Protein AF-I8WK44-F1 (afdb_monomer_lite)

pLDDT: mean 91.7, std 7.65, range [52.88, 98.62]

Radius of gyration: 29.29 Å; chains: 1; bounding box: 74×41×82 Å

Secondary structure (DSSP, 8-state):
---HHHHHHHHHHHHHHHHHT-SSEEEEE-TT---TT-SEEEEEESSSTT-GGGEEEEEEEEEEEEE-SS--SSEEEEEEHHHHHHHTTT-EEEEEEEE-TTS-EEEEEEEE-HHHHHHHHHHS-TT--EEEEEEEEPPS-HHHHHHHHHHHHHHHHHHGGGTTSPPBPSGGGTT--S-EEE------TTTHHHHHHT-EEE--EEEPTT--EEEBTTS-EEE--SEEEEEE---EEETTEEEES-EEEEEESSEEEEEETTTEEEEEE--TT-S---EEEEE---SHHHHHHHHHHHHHHHHH-EEEETTEEEE---TTHHHHHHHHHHHHHHHHHHHHHHHHH-

Foldseek 3Di:
DDDQVRQQCLFLVVVQVLQVPFFFWHWDADDPDPPPLFRGWIFGFQGGPPDPVGTDDIATEATAGDEDQDDDQKDKDWDFLVSLVVCLLQWHKYWYWYAYPVSDIWIWIDTDANLLSLLVNVVDDPPDGIDIDITHTDDPPSVVVSVVVVVRNVRNVLCNVVSPPDAAAPVNCPPPPAWDKDWDDDDDPVCRLLDQQVWDWTFIFTQHPVRRTHTHHRGTDTDHDQKDKDKAQPFKDLPNDGLARIWIWMDGNFWIWIGGDQAWIWIWTDDPDDPDTDIDIGGRHDDLVSPLSSLVVVLSCLVRQWMDDHPDIDGHDDDPSVVVNVVSVVVNVVSVVVVVVVVVVD

Organism: NCBI:txid997876

Sequence (346 aa):
MLSKKDIEELATGAVKRYFNTCNLISPQIQENDKTPDWDGELNLYETKKDIRKNYIGSLRIQVKGKEVSKFKTKETFPIETIFLRNAKNEGFVFFVVEVMPNGDNKIFYKKMAPIEIRGLLATINKQQKTRSMPFEPLSMDKSWTEAELKAFLSDCIKQKSFASKNPFSIEDVKNVHDYQWGFTFQGKKNNLLKDFLGGFKSFLYLKTKEDVEIPIGNGLMNIFMPELTIKKEESVYIRNDIVASNYVLTYTKESVSYKLENLFLLKSEQKPPSTKRISTLEILADTTDEQIKAYEVYKLLIEYGSIKFGDTEITINASNKNVLLSTINKQLSNLSIHQAVLNAWH

Structure (mmCIF, N/CA/C/O backbone):
data_AF-I8WK44-F1
#
_entry.id   AF-I8WK44-F1
#
loop_
_atom_site.group_PDB
_atom_site.id
_atom_site.type_symbol
_atom_site.label_atom_id
_atom_site.label_alt_id
_atom_site.label_comp_id
_atom_site.label_asym_id
_atom_site.label_entity_id
_atom_site.label_seq_id
_atom_site.pdbx_PDB_ins_code
_atom_site.Cartn_x
_atom_site.Cartn_y
_atom_site.Cartn_z
_atom_site.occupancy
_atom_site.B_iso_or_equiv
_atom_site.auth_seq_id
_atom_site.auth_comp_id
_atom_site.auth_asym_id
_atom_site.auth_atom_id
_atom_site.pdbx_PDB_model_num
ATOM 1 N N . MET A 1 1 ? 36.046 -5.667 -18.528 1.00 82.44 1 MET A N 1
ATOM 2 C CA . MET A 1 1 ? 34.956 -4.697 -18.713 1.00 82.44 1 MET A CA 1
ATOM 3 C C . MET A 1 1 ? 34.024 -5.301 -19.736 1.00 82.44 1 MET A C 1
ATOM 5 O O . MET A 1 1 ? 34.509 -5.748 -20.772 1.00 82.44 1 MET A O 1
ATOM 9 N N . LEU A 1 2 ? 32.754 -5.440 -19.386 1.00 88.06 2 LEU A N 1
ATOM 10 C CA . LEU A 1 2 ? 31.736 -6.044 -20.240 1.00 88.06 2 LEU A CA 1
ATOM 11 C C . LEU A 1 2 ? 31.442 -5.111 -21.422 1.00 88.06 2 LEU A C 1
ATOM 13 O O . LEU A 1 2 ? 31.567 -3.888 -21.301 1.00 88.06 2 LEU A O 1
ATOM 17 N N . SER A 1 3 ? 31.052 -5.658 -22.576 1.00 94.19 3 SER A N 1
ATOM 18 C CA . SER A 1 3 ? 30.599 -4.801 -23.672 1.00 94.19 3 SER A CA 1
ATOM 19 C C . SER A 1 3 ? 29.240 -4.179 -23.330 1.00 94.19 3 SER A C 1
ATOM 21 O O . SER A 1 3 ? 28.478 -4.707 -22.519 1.00 94.19 3 SER A O 1
ATOM 23 N N . LYS A 1 4 ? 28.891 -3.056 -23.971 1.00 90.94 4 LYS A N 1
ATOM 24 C CA . LYS A 1 4 ? 27.571 -2.425 -23.783 1.00 90.94 4 LYS A CA 1
ATOM 25 C C . LYS A 1 4 ? 26.426 -3.405 -24.077 1.00 90.94 4 LYS A C 1
ATOM 27 O O . LYS A 1 4 ? 25.431 -3.393 -23.361 1.00 90.94 4 LYS A O 1
ATOM 32 N N . LYS A 1 5 ? 26.601 -4.247 -25.100 1.00 91.69 5 LYS A N 1
ATOM 33 C CA . LYS A 1 5 ? 25.638 -5.281 -25.483 1.00 91.69 5 LYS A CA 1
ATOM 34 C C . LYS A 1 5 ? 25.507 -6.346 -24.390 1.00 91.69 5 LYS A C 1
ATOM 36 O O . LYS A 1 5 ? 24.393 -6.623 -23.968 1.00 91.69 5 LYS A O 1
ATOM 41 N N . ASP A 1 6 ? 26.624 -6.849 -23.862 1.00 93.44 6 ASP A N 1
ATOM 42 C CA . ASP A 1 6 ? 26.597 -7.846 -22.779 1.00 93.44 6 ASP A CA 1
ATOM 43 C C . ASP A 1 6 ? 25.906 -7.290 -21.526 1.00 93.44 6 ASP A C 1
ATOM 45 O O . ASP A 1 6 ? 25.119 -7.979 -20.884 1.00 93.44 6 ASP A O 1
ATOM 49 N N . ILE A 1 7 ? 26.160 -6.022 -21.180 1.00 94.94 7 ILE A N 1
ATOM 50 C CA . ILE A 1 7 ? 25.514 -5.350 -20.041 1.00 94.94 7 ILE A CA 1
ATOM 51 C C . ILE A 1 7 ? 23.992 -5.278 -20.235 1.00 94.94 7 ILE A C 1
ATOM 53 O O . ILE A 1 7 ? 23.237 -5.498 -19.286 1.00 94.94 7 ILE A O 1
ATOM 57 N N . GLU A 1 8 ? 23.537 -4.960 -21.445 1.00 92.75 8 GLU A N 1
ATOM 58 C CA . GLU A 1 8 ? 22.118 -4.867 -21.793 1.00 92.75 8 GLU A CA 1
ATOM 59 C C . GLU A 1 8 ? 21.423 -6.237 -21.747 1.00 92.75 8 GLU A C 1
ATOM 61 O O . GLU A 1 8 ? 20.367 -6.375 -21.122 1.00 92.75 8 GLU A O 1
ATOM 66 N N . GLU A 1 9 ? 22.047 -7.271 -22.313 1.00 93.19 9 GLU A N 1
ATOM 67 C CA . GLU A 1 9 ? 21.548 -8.653 -22.283 1.00 93.19 9 GLU A CA 1
ATOM 68 C C . GLU A 1 9 ? 21.511 -9.220 -20.855 1.00 93.19 9 GLU A C 1
ATOM 70 O O . GLU A 1 9 ? 20.527 -9.838 -20.438 1.00 93.19 9 GLU A O 1
ATOM 75 N N . LEU A 1 10 ? 22.543 -8.959 -20.046 1.00 95.75 10 LEU A N 1
ATOM 76 C CA . LEU A 1 10 ? 22.576 -9.383 -18.645 1.00 95.75 10 LEU A CA 1
ATOM 77 C C . LEU A 1 10 ? 21.498 -8.677 -17.813 1.00 95.75 10 LEU A C 1
ATOM 79 O O . LEU A 1 10 ? 20.851 -9.320 -16.979 1.00 95.75 10 LEU A O 1
ATOM 83 N N . ALA A 1 11 ? 21.270 -7.383 -18.050 1.00 96.50 11 ALA A N 1
ATOM 84 C CA . ALA A 1 11 ? 20.260 -6.598 -17.348 1.00 96.50 11 ALA A CA 1
ATOM 85 C C . ALA A 1 11 ? 18.831 -7.042 -17.691 1.00 96.50 11 ALA A C 1
ATOM 87 O O . ALA A 1 11 ? 18.034 -7.337 -16.795 1.00 96.50 11 ALA A O 1
ATOM 88 N N . THR A 1 12 ? 18.508 -7.140 -18.980 1.00 95.62 12 THR A N 1
ATOM 89 C CA . THR A 1 12 ? 17.199 -7.623 -19.451 1.00 95.62 12 THR A CA 1
ATOM 90 C C . THR A 1 12 ? 16.955 -9.067 -19.012 1.00 95.62 12 THR A C 1
ATOM 92 O O . THR A 1 12 ? 15.887 -9.385 -18.480 1.00 95.62 12 THR A O 1
ATOM 95 N N . GLY A 1 13 ? 17.976 -9.924 -19.110 1.00 95.94 13 GLY A N 1
ATOM 96 C CA . GLY A 1 13 ? 17.949 -11.296 -18.612 1.00 95.94 13 GLY A CA 1
ATOM 97 C C . GLY A 1 13 ? 17.685 -11.387 -17.107 1.00 95.94 13 GLY A C 1
ATOM 98 O O . GLY A 1 13 ? 16.915 -12.246 -16.676 1.00 95.94 13 GLY A O 1
ATOM 99 N N . ALA A 1 14 ? 18.259 -10.495 -16.294 1.00 97.62 14 ALA A N 1
ATOM 100 C CA . ALA A 1 14 ? 18.010 -10.449 -14.853 1.00 97.62 14 ALA A CA 1
ATOM 101 C C . ALA A 1 14 ? 16.545 -10.120 -14.525 1.00 97.62 14 ALA A C 1
ATOM 103 O O . ALA A 1 14 ? 15.912 -10.844 -13.751 1.00 97.62 14 ALA A O 1
ATOM 104 N N . VAL A 1 15 ? 15.981 -9.084 -15.158 1.00 98.06 15 VAL A N 1
ATOM 105 C CA . VAL A 1 15 ? 14.568 -8.699 -14.991 1.00 98.06 15 VAL A CA 1
ATOM 106 C C . VAL A 1 15 ? 13.644 -9.835 -15.443 1.00 98.06 15 VAL A C 1
ATOM 108 O O . VAL A 1 15 ? 12.747 -10.240 -14.700 1.00 98.06 15 VAL A O 1
ATOM 111 N N . LYS A 1 16 ? 13.912 -10.427 -16.613 1.00 97.38 16 LYS A N 1
ATOM 112 C CA . LYS A 1 16 ? 13.146 -11.561 -17.148 1.00 97.38 16 LYS A CA 1
ATOM 113 C C . LYS A 1 16 ? 13.178 -12.765 -16.203 1.00 97.38 16 LYS A C 1
ATOM 115 O O . LYS A 1 16 ? 12.125 -13.295 -15.858 1.00 97.38 16 LYS A O 1
ATOM 120 N N . ARG A 1 17 ? 14.358 -13.168 -15.711 1.00 97.00 17 ARG A N 1
ATOM 121 C CA . ARG A 1 17 ? 14.501 -14.261 -14.727 1.00 97.00 17 ARG A CA 1
ATOM 122 C C . ARG A 1 17 ? 13.747 -13.968 -13.430 1.00 97.00 17 ARG A C 1
ATOM 124 O O . ARG A 1 17 ? 13.084 -14.858 -12.899 1.00 97.00 17 ARG A O 1
ATOM 131 N N . TYR A 1 18 ? 13.811 -12.729 -12.937 1.00 98.19 18 TYR A N 1
ATOM 132 C CA . TYR A 1 18 ? 13.096 -12.336 -11.727 1.00 98.19 18 TYR A CA 1
ATOM 133 C C . TYR A 1 18 ? 11.583 -12.541 -11.887 1.00 98.19 18 TYR A C 1
ATOM 135 O O . TYR A 1 18 ? 10.978 -13.181 -11.028 1.00 98.19 18 TYR A O 1
ATOM 143 N N . PHE A 1 19 ? 10.972 -12.040 -12.964 1.00 98.19 19 PHE A N 1
ATOM 144 C CA . PHE A 1 19 ? 9.517 -12.121 -13.146 1.00 98.19 19 PHE A CA 1
ATOM 145 C C . PHE A 1 19 ? 9.040 -13.482 -13.668 1.00 98.19 19 PHE A C 1
ATOM 147 O O . PHE A 1 19 ? 7.930 -13.899 -13.352 1.00 98.19 19 PHE A O 1
ATOM 154 N N . ASN A 1 20 ? 9.887 -14.255 -14.351 1.00 97.06 20 ASN A N 1
ATOM 155 C CA . ASN A 1 20 ? 9.573 -15.641 -14.718 1.00 97.06 20 ASN A CA 1
ATOM 156 C C . ASN A 1 20 ? 9.318 -16.548 -13.506 1.00 97.06 20 ASN A C 1
ATOM 158 O O . ASN A 1 20 ? 8.647 -17.569 -13.646 1.00 97.06 20 ASN A O 1
ATOM 162 N N . THR A 1 21 ? 9.812 -16.179 -12.323 1.00 96.25 21 THR A N 1
ATOM 163 C CA . THR A 1 21 ? 9.563 -16.910 -11.068 1.00 96.25 21 THR A CA 1
ATOM 164 C C . THR A 1 21 ? 8.377 -16.366 -10.263 1.00 96.25 21 THR A C 1
ATOM 166 O O . THR A 1 21 ? 8.029 -16.943 -9.239 1.00 96.25 21 THR A O 1
ATOM 169 N N . CYS A 1 22 ? 7.723 -15.294 -10.723 1.00 97.62 22 CYS A N 1
ATOM 170 C CA . CYS A 1 22 ? 6.455 -14.825 -10.162 1.00 97.62 22 CYS A CA 1
ATOM 171 C C . CYS A 1 22 ? 5.297 -15.747 -10.586 1.00 97.62 22 CYS A C 1
ATOM 173 O O . CYS A 1 22 ? 5.335 -16.359 -11.655 1.00 97.62 22 CYS A O 1
ATOM 175 N N . ASN A 1 23 ? 4.249 -15.822 -9.770 1.00 97.81 23 ASN A N 1
ATOM 176 C CA . ASN A 1 23 ? 3.025 -16.587 -10.017 1.00 97.81 23 ASN A CA 1
ATOM 177 C C . ASN A 1 23 ? 2.000 -15.816 -10.859 1.00 97.81 23 ASN A C 1
ATOM 179 O O . ASN A 1 23 ? 1.181 -16.429 -11.547 1.00 97.81 23 ASN A O 1
ATOM 183 N N . LEU A 1 24 ? 2.027 -14.484 -10.784 1.00 98.31 24 LEU A N 1
ATOM 184 C CA . LEU A 1 24 ? 0.983 -13.593 -11.303 1.00 98.31 24 LEU A CA 1
ATOM 185 C C . LEU A 1 24 ? 1.502 -12.570 -12.317 1.00 98.31 24 LEU A C 1
ATOM 187 O O . LEU A 1 24 ? 0.731 -11.737 -12.789 1.00 98.31 24 LEU A O 1
ATOM 191 N N . ILE A 1 25 ? 2.792 -12.622 -12.656 1.00 98.38 25 ILE A N 1
ATOM 192 C CA . ILE A 1 25 ? 3.428 -11.707 -13.607 1.00 98.38 25 ILE A CA 1
ATOM 193 C C . ILE A 1 25 ? 4.198 -12.515 -14.647 1.00 98.38 25 ILE A C 1
ATOM 195 O O . ILE A 1 25 ? 4.931 -13.441 -14.300 1.00 98.38 25 ILE A O 1
ATOM 199 N N . SER A 1 26 ? 4.034 -12.147 -15.915 1.00 98.00 26 SER A N 1
ATOM 200 C CA . SER A 1 26 ? 4.750 -12.735 -17.046 1.00 98.00 26 SER A CA 1
ATOM 201 C C . SER A 1 26 ? 5.500 -11.637 -17.810 1.00 98.00 26 SER A C 1
ATOM 203 O O . SER A 1 26 ? 4.850 -10.734 -18.343 1.00 98.00 26 SER A O 1
ATOM 205 N N . PRO A 1 27 ? 6.845 -11.655 -17.848 1.00 97.31 27 PRO A N 1
ATOM 206 C CA . PRO A 1 27 ? 7.620 -10.632 -18.541 1.00 97.31 27 PRO A CA 1
ATOM 207 C C . PRO A 1 27 ? 7.614 -10.852 -20.059 1.00 97.31 27 PRO A C 1
ATOM 209 O O . PRO A 1 27 ? 8.038 -11.900 -20.544 1.00 97.31 27 PRO A O 1
ATOM 212 N N . GLN A 1 28 ? 7.207 -9.832 -20.809 1.00 95.25 28 GLN A N 1
ATOM 213 C CA . GLN A 1 28 ? 7.289 -9.773 -22.268 1.00 95.25 28 GLN A CA 1
ATOM 214 C C . GLN A 1 28 ? 8.425 -8.824 -22.657 1.00 95.25 28 GLN A C 1
ATOM 216 O O . GLN A 1 28 ? 8.219 -7.639 -22.901 1.00 95.25 28 GLN A O 1
ATOM 221 N N . ILE A 1 29 ? 9.648 -9.351 -22.650 1.00 91.44 29 ILE A N 1
ATOM 222 C CA . ILE A 1 29 ? 10.866 -8.626 -23.036 1.00 91.44 29 ILE A CA 1
ATOM 223 C C . ILE A 1 29 ? 11.403 -9.307 -24.290 1.00 91.44 29 ILE A C 1
ATOM 225 O O . ILE A 1 29 ? 11.777 -10.489 -24.232 1.00 91.44 29 ILE A O 1
ATOM 229 N N . GLN A 1 30 ? 11.376 -8.584 -25.410 1.00 77.44 30 GLN A N 1
ATOM 230 C CA . GLN A 1 30 ? 11.827 -9.073 -26.710 1.00 77.44 30 GLN A CA 1
ATOM 231 C C . GLN A 1 30 ? 13.230 -8.554 -27.017 1.00 77.44 30 GLN A C 1
ATOM 233 O O . GLN A 1 30 ? 13.549 -7.391 -26.791 1.00 77.44 30 GLN A O 1
ATOM 238 N N . GLU A 1 31 ? 14.074 -9.429 -27.554 1.00 68.62 31 GLU A N 1
ATOM 239 C CA . GLU A 1 31 ? 15.382 -9.036 -28.070 1.00 68.62 31 GLU A CA 1
ATOM 240 C C . GLU A 1 31 ? 15.196 -8.287 -29.396 1.00 68.62 31 GLU A C 1
ATOM 242 O O . GLU A 1 31 ? 14.467 -8.748 -30.275 1.00 68.62 31 GLU A O 1
ATOM 247 N N . ASN A 1 32 ? 15.887 -7.156 -29.566 1.00 62.72 32 ASN A N 1
ATOM 248 C CA . ASN A 1 32 ? 15.783 -6.277 -30.740 1.00 62.72 32 ASN A CA 1
ATOM 249 C C . ASN A 1 32 ? 14.419 -5.580 -30.920 1.00 62.72 32 ASN A C 1
ATOM 251 O O . ASN A 1 32 ? 14.058 -5.239 -32.052 1.00 62.72 32 ASN A O 1
ATOM 255 N N . ASP A 1 33 ? 13.673 -5.346 -29.834 1.00 61.66 33 ASP A N 1
ATOM 256 C CA . ASP A 1 33 ? 12.482 -4.499 -29.890 1.00 61.66 33 ASP A CA 1
ATOM 257 C C . ASP A 1 33 ? 12.863 -3.085 -30.378 1.00 61.66 33 ASP A C 1
ATOM 259 O O . ASP A 1 33 ? 13.811 -2.466 -29.895 1.00 61.66 33 ASP A O 1
ATOM 263 N N . LYS A 1 34 ? 12.149 -2.592 -31.394 1.00 63.16 34 LYS A N 1
ATOM 264 C CA . LYS A 1 34 ? 12.335 -1.246 -31.967 1.00 63.16 34 LYS A CA 1
ATOM 265 C C . LYS A 1 34 ? 11.307 -0.253 -31.435 1.00 63.16 34 LYS A C 1
ATOM 267 O O . LYS A 1 34 ? 11.185 0.849 -31.976 1.00 63.16 34 LYS A O 1
ATOM 272 N N . THR A 1 35 ? 10.539 -0.647 -30.424 1.00 72.50 35 THR A N 1
ATOM 273 C CA . THR A 1 35 ? 9.551 0.218 -29.801 1.00 72.50 35 THR A CA 1
ATOM 274 C C . THR A 1 35 ? 10.257 1.433 -29.185 1.00 72.50 35 THR A C 1
ATOM 276 O O . THR A 1 35 ? 11.165 1.270 -28.371 1.00 72.50 35 THR A O 1
ATOM 279 N N . PRO A 1 36 ? 9.886 2.668 -29.571 1.00 68.94 36 PRO A N 1
ATOM 280 C CA . PRO A 1 36 ? 10.538 3.864 -29.043 1.00 68.94 36 PRO A CA 1
ATOM 281 C C . PRO A 1 36 ? 10.396 3.924 -27.521 1.00 68.94 36 PRO A C 1
ATOM 283 O O . PRO A 1 36 ? 9.270 3.844 -27.047 1.00 68.94 36 PRO A O 1
ATOM 286 N N . ASP A 1 37 ? 11.496 4.111 -26.784 1.00 84.31 37 ASP A N 1
ATOM 287 C CA . ASP A 1 37 ? 11.541 4.293 -25.318 1.00 84.31 37 ASP A CA 1
ATOM 288 C C . ASP A 1 37 ? 11.125 3.102 -24.435 1.00 84.31 37 ASP A C 1
ATOM 290 O O . ASP A 1 37 ? 10.973 3.288 -23.228 1.00 84.31 37 ASP A O 1
ATOM 294 N N . TRP A 1 38 ? 10.918 1.899 -24.976 1.00 92.06 38 TRP A N 1
ATOM 295 C CA . TRP A 1 38 ? 10.488 0.755 -24.164 1.00 92.06 38 TRP A CA 1
ATOM 296 C C . TRP A 1 38 ? 11.219 -0.517 -24.548 1.00 92.06 38 TRP A C 1
ATOM 298 O O . TRP A 1 38 ? 11.373 -0.810 -25.729 1.00 92.06 38 TRP A O 1
ATOM 308 N N . ASP A 1 39 ? 11.582 -1.304 -23.536 1.00 93.25 39 ASP A N 1
ATOM 309 C CA . ASP A 1 39 ? 12.251 -2.598 -23.732 1.00 93.25 39 ASP A CA 1
ATOM 310 C C . ASP A 1 39 ? 11.272 -3.781 -23.597 1.00 93.25 39 ASP A C 1
ATOM 312 O O . ASP A 1 39 ? 11.651 -4.941 -23.762 1.00 93.25 39 ASP A O 1
ATOM 316 N N . GLY A 1 40 ? 10.015 -3.505 -23.233 1.00 94.75 40 GLY A N 1
ATOM 317 C CA . GLY A 1 40 ? 8.960 -4.507 -23.141 1.00 94.75 40 GLY A CA 1
ATOM 318 C C . GLY A 1 40 ? 7.839 -4.136 -22.175 1.00 94.75 40 GLY A C 1
ATOM 319 O O . GLY A 1 40 ? 7.619 -2.969 -21.834 1.00 94.75 40 GLY A O 1
ATOM 320 N N . GLU A 1 41 ? 7.143 -5.160 -21.691 1.00 96.62 41 GLU A N 1
ATOM 321 C CA . GLU A 1 41 ? 6.059 -5.035 -20.719 1.00 96.62 41 GLU A CA 1
ATOM 322 C C . GLU A 1 41 ? 6.029 -6.192 -19.710 1.00 96.62 41 GLU A C 1
ATOM 324 O O . GLU A 1 41 ? 6.614 -7.259 -19.905 1.00 96.62 41 GLU A O 1
ATOM 329 N N . LEU A 1 42 ? 5.342 -5.975 -18.593 1.00 98.31 42 LEU A N 1
ATOM 330 C CA . LEU A 1 42 ? 4.975 -7.004 -17.629 1.00 98.31 42 LEU A CA 1
ATOM 331 C C . LEU A 1 42 ? 3.475 -7.246 -17.750 1.00 98.31 42 LEU A C 1
ATOM 333 O O . LEU A 1 42 ? 2.697 -6.339 -17.462 1.00 98.31 42 LEU A O 1
ATOM 337 N N . ASN A 1 43 ? 3.077 -8.463 -18.116 1.00 98.50 43 ASN A N 1
ATOM 338 C CA . ASN A 1 43 ? 1.673 -8.868 -18.154 1.00 98.50 43 ASN A CA 1
ATOM 339 C C . ASN A 1 43 ? 1.257 -9.333 -16.761 1.00 98.50 43 ASN A C 1
ATOM 341 O O . ASN A 1 43 ? 1.892 -10.227 -16.192 1.00 98.50 43 ASN A O 1
ATOM 345 N N . LEU A 1 44 ? 0.203 -8.735 -16.214 1.00 98.62 44 LEU A N 1
ATOM 346 C CA . LEU A 1 44 ? -0.300 -9.028 -14.876 1.00 98.62 44 LEU A CA 1
ATOM 347 C C . LEU A 1 44 ? -1.557 -9.893 -14.954 1.00 98.62 44 LEU A C 1
ATOM 349 O O . LEU A 1 44 ? -2.381 -9.760 -15.864 1.00 98.62 44 LEU A O 1
ATOM 353 N N . TYR A 1 45 ? -1.707 -10.769 -13.960 1.00 98.50 45 TYR A N 1
ATOM 354 C CA . TYR A 1 45 ? -2.795 -11.734 -13.894 1.00 98.50 45 TYR A CA 1
ATOM 355 C C . TYR A 1 45 ? -3.439 -11.806 -12.510 1.00 98.50 45 TYR A C 1
ATOM 357 O O . TYR A 1 45 ? -2.773 -11.660 -11.488 1.00 98.50 45 TYR A O 1
ATOM 365 N N . GLU A 1 46 ? -4.736 -12.098 -12.464 1.00 96.88 46 GLU A N 1
ATOM 366 C CA . GLU A 1 46 ? -5.514 -12.113 -11.229 1.00 96.88 46 GLU A CA 1
ATOM 367 C C . GLU A 1 46 ? -5.134 -13.291 -10.323 1.00 96.88 46 GLU A C 1
ATOM 369 O O . GLU A 1 46 ? -4.659 -13.082 -9.209 1.00 96.88 46 GLU A O 1
ATOM 374 N N . THR A 1 47 ? -5.261 -14.526 -10.817 1.00 96.44 47 THR A N 1
ATOM 375 C CA . THR A 1 47 ? -5.099 -15.740 -9.988 1.00 96.44 47 THR A CA 1
ATOM 376 C C . THR A 1 47 ? -3.955 -16.656 -10.415 1.00 96.44 47 THR A C 1
ATOM 378 O O . THR A 1 47 ? -3.426 -17.399 -9.593 1.00 96.44 47 THR A O 1
ATOM 381 N N . LYS A 1 48 ? -3.568 -16.633 -11.694 1.00 96.62 48 LYS A N 1
ATOM 382 C CA . LYS A 1 48 ? -2.468 -17.440 -12.244 1.00 96.62 48 LYS A CA 1
ATOM 383 C C . LYS A 1 48 ? -2.004 -16.853 -13.570 1.00 96.62 48 LYS A C 1
ATOM 385 O O . LYS A 1 48 ? -2.854 -16.565 -14.419 1.00 96.62 48 LYS A O 1
ATOM 390 N N . LYS A 1 49 ? -0.687 -16.708 -13.740 1.00 96.25 49 LYS A N 1
ATOM 391 C CA . LYS A 1 49 ? -0.081 -16.193 -14.970 1.00 96.25 49 LYS A CA 1
ATOM 392 C C . LYS A 1 49 ? -0.284 -17.099 -16.180 1.00 96.25 49 LYS A C 1
ATOM 394 O O . LYS A 1 49 ? -0.533 -18.295 -16.039 1.00 96.25 49 LYS A O 1
ATOM 399 N N . ASP A 1 50 ? -0.188 -16.486 -17.357 1.00 94.50 50 ASP A N 1
ATOM 400 C CA . ASP A 1 50 ? -0.277 -17.109 -18.686 1.00 94.50 50 ASP A CA 1
ATOM 401 C C . ASP A 1 50 ? -1.622 -17.803 -18.978 1.00 94.50 50 ASP A C 1
ATOM 403 O O . ASP A 1 50 ? -1.777 -18.540 -19.949 1.00 94.50 50 ASP A O 1
ATOM 407 N N . ILE A 1 51 ? -2.642 -17.520 -18.162 1.00 97.00 51 ILE A N 1
ATOM 408 C CA . ILE A 1 51 ? -4.025 -17.925 -18.399 1.00 97.00 51 ILE A CA 1
ATOM 409 C C . ILE A 1 51 ? -4.805 -16.703 -18.874 1.00 97.00 51 ILE A C 1
ATOM 411 O O . ILE A 1 51 ? -5.030 -15.769 -18.109 1.00 97.00 51 ILE A O 1
ATOM 415 N N . ARG A 1 52 ? -5.287 -16.738 -20.121 1.00 95.50 52 ARG A N 1
ATOM 416 C CA . ARG A 1 52 ? -5.977 -15.609 -20.771 1.00 95.50 52 ARG A CA 1
ATOM 417 C C . ARG A 1 52 ? -7.114 -15.011 -19.937 1.00 95.50 52 ARG A C 1
ATOM 419 O O . ARG A 1 52 ? -7.187 -13.798 -19.814 1.00 95.50 52 ARG A O 1
ATOM 426 N N . LYS A 1 53 ? -7.975 -15.843 -19.334 1.00 97.31 53 LYS A N 1
ATOM 427 C CA . LYS A 1 53 ? -9.094 -15.369 -18.491 1.00 97.31 53 LYS A CA 1
ATOM 428 C C . LYS A 1 53 ? -8.650 -14.625 -17.226 1.00 97.31 53 LYS A C 1
ATOM 430 O O . LYS A 1 53 ? -9.462 -13.953 -16.611 1.00 97.31 53 LYS A O 1
ATOM 435 N N . ASN A 1 54 ? -7.391 -14.787 -16.827 1.00 97.12 54 ASN A N 1
ATOM 436 C CA . ASN A 1 54 ? -6.831 -14.142 -15.650 1.00 97.12 54 ASN A CA 1
ATOM 437 C C . ASN A 1 54 ? -6.089 -12.851 -15.999 1.00 97.12 54 ASN A C 1
ATOM 439 O O . ASN A 1 54 ? -5.644 -12.189 -15.076 1.00 97.12 54 ASN A O 1
ATOM 443 N N . TYR A 1 55 ? -5.881 -12.517 -17.274 1.00 98.25 55 TYR A N 1
ATOM 444 C CA . TYR A 1 55 ? -5.130 -11.324 -17.664 1.00 98.25 55 TYR A CA 1
ATOM 445 C C . TYR A 1 55 ? -5.892 -10.050 -17.278 1.00 98.25 55 TYR A C 1
ATOM 447 O O . TYR A 1 55 ? -7.067 -9.915 -17.616 1.00 98.25 55 TYR A O 1
ATOM 455 N N . ILE A 1 56 ? -5.219 -9.122 -16.590 1.00 97.88 56 ILE A N 1
ATOM 456 C CA . ILE A 1 56 ? -5.825 -7.867 -16.101 1.00 97.88 56 ILE A CA 1
ATOM 457 C C . ILE A 1 56 ? -5.205 -6.605 -16.714 1.00 97.88 56 ILE A C 1
ATOM 459 O O . ILE A 1 56 ? -5.723 -5.509 -16.516 1.00 97.88 56 ILE A O 1
ATOM 463 N N . GLY A 1 57 ? -4.113 -6.742 -17.467 1.00 97.88 57 GLY A N 1
ATOM 464 C CA . GLY A 1 57 ? -3.432 -5.633 -18.130 1.00 97.88 57 GLY A CA 1
ATOM 465 C C . GLY A 1 57 ? -1.914 -5.756 -18.077 1.00 97.88 57 GLY A C 1
ATOM 466 O O . GLY A 1 57 ? -1.371 -6.708 -17.508 1.00 97.88 57 GLY A O 1
ATOM 467 N N . SER A 1 58 ? -1.243 -4.754 -18.644 1.00 97.69 58 SER A N 1
ATOM 468 C CA . SER A 1 58 ? 0.213 -4.721 -18.760 1.00 97.69 58 SER A CA 1
ATOM 469 C C . SER A 1 58 ? 0.798 -3.405 -18.273 1.00 97.69 58 SER A C 1
ATOM 471 O O . SER A 1 58 ? 0.212 -2.336 -18.444 1.00 97.69 58 SER A O 1
ATOM 473 N N . LEU A 1 59 ? 1.982 -3.495 -17.674 1.00 98.31 59 LEU A N 1
ATOM 474 C CA . LEU A 1 59 ? 2.812 -2.354 -17.306 1.00 98.31 59 LEU A CA 1
ATOM 475 C C . LEU A 1 59 ? 4.005 -2.286 -18.249 1.00 98.31 59 LEU A C 1
ATOM 477 O O . LEU A 1 59 ? 4.773 -3.243 -18.331 1.00 98.31 59 LEU A O 1
ATOM 481 N N . ARG A 1 60 ? 4.198 -1.155 -18.926 1.00 96.44 60 ARG A N 1
ATOM 482 C CA . ARG A 1 60 ? 5.357 -0.966 -19.803 1.00 96.44 60 ARG A CA 1
ATOM 483 C C . ARG A 1 60 ? 6.618 -0.705 -19.003 1.00 96.44 60 ARG A C 1
ATOM 485 O O . ARG A 1 60 ? 6.575 -0.050 -17.952 1.00 96.44 60 ARG A O 1
ATOM 492 N N . ILE A 1 61 ? 7.733 -1.221 -19.510 1.00 97.44 61 ILE A N 1
ATOM 493 C CA . ILE A 1 61 ? 8.997 -1.197 -18.791 1.00 97.44 61 ILE A CA 1
ATOM 494 C C . ILE A 1 61 ? 10.162 -0.679 -19.623 1.00 97.44 61 ILE A C 1
ATOM 496 O O . ILE A 1 61 ? 10.221 -0.845 -20.839 1.00 97.44 61 ILE A O 1
ATOM 500 N N . GLN A 1 62 ? 11.121 -0.091 -18.917 1.00 96.62 62 GLN A N 1
ATOM 501 C CA . GLN A 1 62 ? 12.449 0.228 -19.428 1.00 96.62 62 GLN A CA 1
ATOM 502 C C . GLN A 1 62 ? 13.475 -0.423 -18.506 1.00 96.62 62 GLN A C 1
ATOM 504 O O . GLN A 1 62 ? 13.3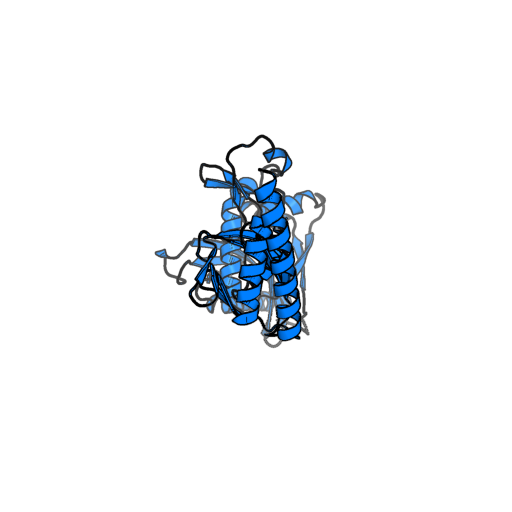26 -0.392 -17.288 1.00 96.62 62 GLN A O 1
ATOM 509 N N . VAL A 1 63 ? 14.529 -0.986 -19.071 1.00 96.62 63 VAL A N 1
ATOM 510 C CA . VAL A 1 63 ? 15.646 -1.623 -18.389 1.00 96.62 63 VAL A CA 1
ATOM 511 C C . VAL A 1 63 ? 16.934 -0.910 -18.793 1.00 96.62 63 VAL A C 1
ATOM 513 O O . VAL A 1 63 ? 17.207 -0.662 -19.963 1.00 96.62 63 VAL A O 1
ATOM 516 N N . LYS A 1 64 ? 17.765 -0.556 -17.813 1.00 96.38 64 LYS A N 1
ATOM 517 C CA . LYS A 1 64 ? 19.116 -0.036 -18.051 1.00 96.38 64 LYS A CA 1
ATOM 518 C C . LYS A 1 64 ? 20.119 -0.831 -17.232 1.00 96.38 64 LYS A C 1
ATOM 520 O O . LYS A 1 64 ? 19.988 -0.929 -16.015 1.00 96.38 64 LYS A O 1
ATOM 525 N N . GLY A 1 65 ? 21.119 -1.394 -17.902 1.00 96.31 65 GLY A N 1
ATOM 526 C CA . GLY A 1 65 ? 22.230 -2.087 -17.258 1.00 96.31 65 GLY A CA 1
ATOM 527 C C . GLY A 1 65 ? 23.389 -1.148 -16.927 1.00 96.31 65 GLY A C 1
ATOM 528 O O . GLY A 1 65 ? 23.610 -0.145 -17.611 1.00 96.31 65 GLY A O 1
ATOM 529 N N . LYS A 1 66 ? 24.146 -1.484 -15.883 1.00 95.69 66 LYS A N 1
ATOM 530 C CA . LYS A 1 66 ? 25.355 -0.766 -15.475 1.00 95.69 66 LYS A CA 1
ATOM 531 C C . LYS A 1 66 ? 26.372 -1.725 -14.868 1.00 95.69 66 LYS A C 1
ATOM 533 O O . LYS A 1 66 ? 26.079 -2.374 -13.868 1.00 95.69 66 LYS A O 1
ATOM 538 N N . GLU A 1 67 ? 27.576 -1.771 -15.433 1.00 96.94 67 GLU A N 1
ATOM 539 C CA . GLU A 1 67 ? 28.679 -2.533 -14.840 1.00 96.94 67 GLU A CA 1
ATOM 540 C C . GLU A 1 67 ? 29.163 -1.862 -13.543 1.00 96.94 67 GLU A C 1
ATOM 542 O O . GLU A 1 67 ? 29.387 -0.648 -13.503 1.00 96.94 67 GLU A O 1
ATOM 547 N N . VAL A 1 68 ? 29.321 -2.647 -12.476 1.00 96.56 68 VAL A N 1
ATOM 548 C CA . VAL A 1 68 ? 29.854 -2.205 -11.181 1.00 96.56 68 VAL A CA 1
ATOM 549 C C . VAL A 1 68 ? 30.842 -3.225 -10.621 1.00 96.56 68 VAL A C 1
ATOM 551 O O . VAL A 1 68 ? 30.764 -4.415 -10.908 1.00 96.56 68 VAL A O 1
ATOM 554 N N . SER A 1 69 ? 31.759 -2.771 -9.766 1.00 95.38 69 SER A N 1
ATOM 555 C CA . SER A 1 69 ? 32.650 -3.657 -9.001 1.00 95.38 69 SER A CA 1
ATOM 556 C C . SER A 1 69 ? 32.043 -4.131 -7.677 1.00 95.38 69 SER A C 1
ATOM 558 O O . SER A 1 69 ? 32.519 -5.100 -7.092 1.00 95.38 69 SER A O 1
ATOM 560 N N . LYS A 1 70 ? 31.007 -3.443 -7.181 1.00 96.62 70 LYS A N 1
ATOM 561 C CA . LYS A 1 70 ? 30.286 -3.773 -5.948 1.00 96.62 70 LYS A CA 1
ATOM 562 C C . LYS A 1 70 ? 28.874 -3.201 -5.999 1.00 96.62 70 LYS A C 1
ATOM 564 O O . LYS A 1 70 ? 28.697 -2.050 -6.394 1.00 96.62 70 LYS A O 1
ATOM 569 N N . PHE A 1 71 ? 27.898 -3.974 -5.529 1.00 97.19 71 PHE A N 1
ATOM 570 C CA . PHE A 1 71 ? 26.511 -3.523 -5.460 1.00 97.19 71 PHE A CA 1
ATOM 571 C C . PHE A 1 71 ? 26.289 -2.426 -4.427 1.00 97.19 71 PHE A C 1
ATOM 573 O O . PHE A 1 71 ? 26.770 -2.498 -3.289 1.00 97.19 71 PHE A O 1
ATOM 580 N N . LYS A 1 72 ? 25.470 -1.446 -4.796 1.00 94.12 72 LYS A N 1
ATOM 581 C CA . LYS A 1 72 ? 24.992 -0.419 -3.873 1.00 94.12 72 LYS A CA 1
ATOM 582 C C . LYS A 1 72 ? 23.818 -0.912 -3.036 1.00 94.12 72 LYS A C 1
ATOM 584 O O . LYS A 1 72 ? 23.177 -1.924 -3.319 1.00 94.12 72 LYS A O 1
ATOM 589 N N . THR A 1 73 ? 23.495 -0.171 -1.980 1.00 92.56 73 THR A N 1
ATOM 590 C CA . THR A 1 73 ? 22.264 -0.373 -1.198 1.00 92.56 73 THR A CA 1
ATOM 591 C C . THR A 1 73 ? 21.068 0.365 -1.798 1.00 92.56 73 THR A C 1
ATOM 593 O O . THR A 1 73 ? 19.963 -0.167 -1.755 1.00 92.56 73 THR A O 1
ATOM 596 N N . LYS A 1 74 ? 21.301 1.538 -2.398 1.00 90.81 74 LYS A N 1
ATOM 597 C CA . LYS A 1 74 ? 20.340 2.367 -3.140 1.00 90.81 74 LYS A CA 1
ATOM 598 C C . LYS A 1 74 ? 20.974 2.830 -4.447 1.00 90.81 74 LYS A C 1
ATOM 600 O O . LYS A 1 74 ? 22.190 3.028 -4.480 1.00 90.81 74 LYS A O 1
ATOM 605 N N . GLU A 1 75 ? 20.170 3.062 -5.478 1.00 95.25 75 GLU A N 1
ATOM 606 C CA . GLU A 1 75 ? 20.661 3.604 -6.748 1.00 95.25 75 GLU A CA 1
ATOM 607 C C . GLU A 1 75 ? 19.927 4.898 -7.117 1.00 95.25 75 GLU A C 1
ATOM 609 O O . GLU A 1 75 ? 18.762 5.100 -6.781 1.00 95.25 75 GLU A O 1
ATOM 614 N N . THR A 1 76 ? 20.637 5.789 -7.800 1.00 97.06 76 THR A N 1
ATOM 615 C CA . THR A 1 76 ? 20.109 7.014 -8.391 1.00 97.06 76 THR A CA 1
ATOM 616 C C . THR A 1 76 ? 20.472 7.015 -9.865 1.00 97.06 76 THR A C 1
ATOM 618 O O . THR A 1 76 ? 21.642 6.858 -10.219 1.00 97.06 76 THR A O 1
ATOM 621 N N . PHE A 1 77 ? 19.487 7.241 -10.731 1.00 97.06 77 PHE A N 1
ATOM 622 C CA . PHE A 1 77 ? 19.691 7.204 -12.176 1.00 97.06 77 PHE A CA 1
ATOM 623 C C . PHE A 1 77 ? 19.043 8.415 -12.867 1.00 97.06 77 PHE A C 1
ATOM 625 O O . PHE A 1 77 ? 17.931 8.805 -12.489 1.00 97.06 77 PHE A O 1
ATOM 632 N N . PRO A 1 78 ? 19.721 9.045 -13.847 1.00 97.19 78 PRO A N 1
ATOM 633 C CA . PRO A 1 78 ? 19.150 10.127 -14.640 1.00 97.19 78 PRO A CA 1
ATOM 634 C C . PRO A 1 78 ? 18.153 9.579 -15.667 1.00 97.19 78 PRO A C 1
ATOM 636 O O . PRO A 1 78 ? 18.536 8.890 -16.605 1.00 97.19 78 PRO A O 1
ATOM 639 N N . ILE A 1 79 ? 16.875 9.922 -15.513 1.00 96.75 79 ILE A N 1
ATOM 640 C CA . ILE A 1 79 ? 15.833 9.609 -16.499 1.00 96.75 79 ILE A CA 1
ATOM 641 C C . ILE A 1 79 ? 15.712 10.774 -17.481 1.00 96.75 79 ILE A C 1
ATOM 643 O O . ILE A 1 79 ? 15.673 11.936 -17.070 1.00 96.75 79 ILE A O 1
ATOM 647 N N . GLU A 1 80 ? 15.640 10.483 -18.777 1.00 96.88 80 GLU A N 1
ATOM 648 C CA . GLU A 1 80 ? 15.451 11.506 -19.803 1.00 96.88 80 GLU A CA 1
ATOM 649 C C . GLU A 1 80 ? 14.062 12.146 -19.718 1.00 96.88 80 GLU A C 1
ATOM 651 O O . GLU A 1 80 ? 13.042 11.485 -19.521 1.00 96.88 80 GLU A O 1
ATOM 656 N N . THR A 1 81 ? 13.990 13.464 -19.896 1.00 96.19 81 THR A N 1
ATOM 657 C CA . THR A 1 81 ? 12.708 14.175 -19.832 1.00 96.19 81 THR A CA 1
ATOM 658 C C . THR A 1 81 ? 11.831 13.885 -21.043 1.00 96.19 81 THR A C 1
ATOM 660 O O . THR A 1 81 ? 10.617 14.055 -20.955 1.00 96.19 81 THR A O 1
ATOM 663 N N . ILE A 1 82 ? 12.406 13.440 -22.167 1.00 95.31 82 ILE A N 1
ATOM 664 C CA . ILE A 1 82 ? 11.632 12.960 -23.318 1.00 95.31 82 ILE A CA 1
ATOM 665 C C . ILE A 1 82 ? 10.916 11.644 -22.991 1.00 95.31 82 ILE A C 1
ATOM 667 O O . ILE A 1 82 ? 9.700 11.589 -23.156 1.00 95.31 82 ILE A O 1
ATOM 671 N N . PHE A 1 83 ? 11.613 10.680 -22.376 1.00 96.31 83 PHE A N 1
ATOM 672 C CA . PHE A 1 83 ? 11.017 9.441 -21.868 1.00 96.31 83 PHE A CA 1
ATOM 673 C C . PHE A 1 83 ? 9.845 9.736 -20.921 1.00 96.31 83 PHE A C 1
ATOM 675 O O . PHE A 1 83 ? 8.750 9.212 -21.099 1.00 96.31 83 PHE A O 1
ATOM 682 N N . LEU A 1 84 ? 10.027 10.654 -19.959 1.00 96.50 84 LEU A N 1
ATOM 683 C CA . LEU A 1 84 ? 8.948 11.053 -19.044 1.00 96.50 84 LEU A CA 1
ATOM 684 C C . LEU A 1 84 ? 7.722 11.599 -19.794 1.00 96.50 84 LEU A C 1
ATOM 686 O O . LEU A 1 84 ? 6.591 11.291 -19.430 1.00 96.50 84 LEU A O 1
ATOM 690 N N . ARG A 1 85 ? 7.914 12.405 -20.845 1.00 95.19 85 ARG A N 1
ATOM 691 C CA . ARG A 1 85 ? 6.795 12.926 -21.652 1.00 95.19 85 ARG A CA 1
ATOM 692 C C . ARG A 1 85 ? 6.078 11.810 -22.408 1.00 95.19 85 ARG A C 1
ATOM 694 O O . ARG A 1 85 ? 4.848 11.815 -22.431 1.00 95.19 85 ARG A O 1
ATOM 701 N N . ASN A 1 86 ? 6.827 10.861 -22.961 1.00 95.00 86 ASN A N 1
ATOM 702 C CA . ASN A 1 86 ? 6.287 9.744 -23.734 1.00 95.00 86 ASN A CA 1
ATOM 703 C C . ASN A 1 86 ? 5.541 8.738 -22.842 1.00 95.00 86 ASN A C 1
ATOM 705 O O . ASN A 1 86 ? 4.462 8.276 -23.201 1.00 95.00 86 ASN A O 1
ATOM 709 N N . ALA A 1 87 ? 6.039 8.489 -21.630 1.00 95.88 87 ALA A N 1
ATOM 710 C CA . ALA A 1 87 ? 5.405 7.609 -20.650 1.00 95.88 87 ALA A CA 1
ATOM 711 C C . ALA A 1 87 ? 4.221 8.241 -19.898 1.00 95.88 87 ALA A C 1
ATOM 713 O O . ALA A 1 87 ? 3.485 7.545 -19.199 1.00 95.88 87 ALA A O 1
ATOM 714 N N . LYS A 1 88 ? 4.011 9.559 -20.027 1.00 95.44 88 LYS A N 1
ATOM 715 C CA . LYS A 1 88 ? 3.081 10.335 -19.192 1.00 95.44 88 LYS A CA 1
ATOM 716 C C . LYS A 1 88 ? 1.667 9.759 -19.127 1.00 95.44 88 LYS A C 1
ATOM 718 O O . LYS A 1 88 ? 1.070 9.780 -18.060 1.00 95.44 88 LYS A O 1
ATOM 723 N N . ASN A 1 89 ? 1.118 9.270 -20.237 1.00 94.06 89 ASN A N 1
ATOM 724 C CA . ASN A 1 89 ? -0.267 8.787 -20.274 1.00 94.06 89 ASN A CA 1
ATOM 725 C C . ASN A 1 89 ? -0.429 7.350 -19.752 1.00 94.06 89 ASN A C 1
ATOM 727 O O . ASN A 1 89 ? -1.545 6.942 -19.451 1.00 94.06 89 ASN A O 1
ATOM 731 N N . GLU A 1 90 ? 0.647 6.571 -19.672 1.00 94.31 90 GLU A N 1
ATOM 732 C CA . GLU A 1 90 ? 0.588 5.138 -19.344 1.00 94.31 90 GLU A CA 1
ATOM 733 C C . GLU A 1 90 ? 1.163 4.841 -17.957 1.00 94.31 90 GLU A C 1
ATOM 735 O O . GLU A 1 90 ? 0.743 3.889 -17.302 1.00 94.31 90 GLU A O 1
ATOM 740 N N . GLY A 1 91 ? 2.077 5.685 -17.477 1.00 97.06 91 GLY A N 1
ATOM 741 C CA . GLY A 1 91 ? 2.959 5.328 -16.376 1.00 97.06 91 GLY A CA 1
ATOM 742 C C . GLY A 1 91 ? 4.060 4.374 -16.843 1.00 97.06 91 GLY A C 1
ATOM 743 O O . GLY A 1 91 ? 4.100 3.957 -18.000 1.00 97.06 91 GLY A O 1
ATOM 744 N N . PHE A 1 92 ? 4.986 4.044 -15.947 1.00 97.81 92 PHE A N 1
ATOM 745 C CA . PHE A 1 92 ? 6.070 3.111 -16.261 1.00 97.81 92 PHE A CA 1
ATOM 746 C C . PHE A 1 92 ? 6.579 2.366 -15.034 1.00 97.81 92 PHE A C 1
ATOM 748 O O . PHE A 1 92 ? 6.456 2.855 -13.906 1.00 97.81 92 PHE A O 1
ATOM 755 N N . VAL A 1 93 ? 7.247 1.235 -15.279 1.00 98.50 93 VAL A N 1
ATOM 756 C CA . VAL A 1 93 ? 8.198 0.624 -14.342 1.00 98.50 93 VAL A CA 1
ATOM 757 C C . VAL A 1 93 ? 9.591 0.635 -14.971 1.00 98.50 93 VAL A C 1
ATOM 759 O O . VAL A 1 93 ? 9.836 0.013 -15.996 1.00 98.50 93 VAL A O 1
ATOM 762 N N . PHE A 1 94 ? 10.517 1.366 -14.367 1.00 98.38 94 PHE A N 1
ATOM 763 C CA . PHE A 1 94 ? 11.882 1.526 -14.853 1.00 98.38 94 PHE A CA 1
ATOM 764 C C . PHE A 1 94 ? 12.816 0.712 -13.972 1.00 98.38 94 PHE A C 1
ATOM 766 O O . PHE A 1 94 ? 12.810 0.880 -12.754 1.00 98.38 94 PHE A O 1
ATOM 773 N N . PHE A 1 95 ? 13.641 -0.127 -14.579 1.00 98.38 95 PHE A N 1
ATOM 774 C CA . PHE A 1 95 ? 14.639 -0.946 -13.916 1.00 98.38 95 PHE A CA 1
ATOM 775 C C . PHE A 1 95 ? 16.043 -0.42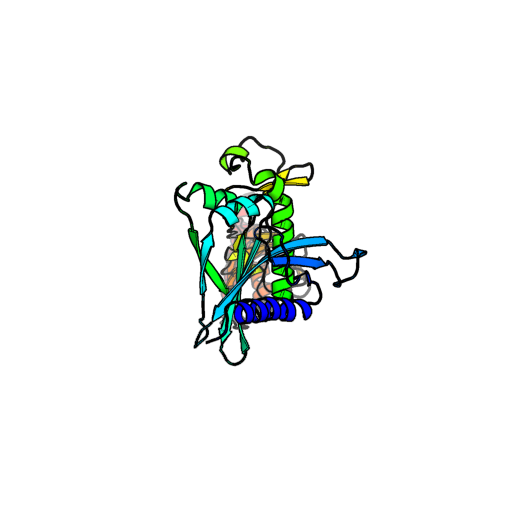6 -14.197 1.00 98.38 95 PHE A C 1
ATOM 777 O O . PHE A 1 95 ? 16.404 -0.140 -15.338 1.00 98.38 95 PHE A O 1
ATOM 784 N N . VAL A 1 96 ? 16.851 -0.356 -13.146 1.00 98.31 96 VAL A N 1
ATOM 785 C CA . VAL A 1 96 ? 18.296 -0.158 -13.235 1.00 98.31 96 VAL A CA 1
ATOM 786 C C . VAL A 1 96 ? 18.946 -1.399 -12.651 1.00 98.31 96 VAL A C 1
ATOM 788 O O . VAL A 1 96 ? 18.732 -1.721 -11.484 1.00 98.31 96 VAL A O 1
ATOM 791 N N . VAL A 1 97 ? 19.706 -2.118 -13.468 1.00 98.38 97 VAL A N 1
ATOM 792 C CA . VAL A 1 97 ? 20.356 -3.365 -13.072 1.00 98.38 97 VAL A CA 1
ATOM 793 C C . VAL A 1 97 ? 21.851 -3.125 -12.968 1.00 98.38 97 VAL A C 1
ATOM 795 O O . VAL A 1 97 ? 22.525 -2.869 -13.966 1.00 98.38 97 VAL A O 1
ATOM 798 N N . GLU A 1 98 ? 22.372 -3.213 -11.751 1.00 98.25 98 GLU A N 1
ATOM 799 C CA . GLU A 1 98 ? 23.811 -3.293 -11.528 1.00 98.25 98 GLU A CA 1
ATOM 800 C C . GLU A 1 98 ? 24.277 -4.713 -11.862 1.00 98.25 98 GLU A C 1
ATOM 802 O O . GLU A 1 98 ? 23.673 -5.678 -11.395 1.00 98.25 98 GLU A O 1
ATOM 807 N N . VAL A 1 99 ? 25.332 -4.842 -12.665 1.00 97.75 99 VAL A N 1
ATOM 808 C CA . VAL A 1 99 ? 25.889 -6.120 -13.133 1.00 97.75 99 VAL A CA 1
ATOM 809 C C . VAL A 1 99 ? 27.382 -6.159 -12.815 1.00 97.75 99 VAL A C 1
ATOM 811 O O . VAL A 1 99 ? 28.089 -5.177 -13.031 1.00 97.75 99 VAL A O 1
ATOM 814 N N . MET A 1 100 ? 27.875 -7.279 -12.300 1.00 96.62 100 MET A N 1
ATOM 815 C CA . MET A 1 100 ? 29.300 -7.513 -12.057 1.00 96.62 100 MET A CA 1
ATOM 816 C C . MET A 1 100 ? 29.919 -8.353 -13.189 1.00 96.62 100 MET A C 1
ATOM 818 O O . MET A 1 100 ? 29.199 -9.095 -13.858 1.00 96.62 100 MET A O 1
ATOM 822 N N . PRO A 1 101 ? 31.252 -8.305 -13.403 1.00 93.62 101 PRO A N 1
ATOM 823 C CA . PRO A 1 101 ? 31.918 -9.074 -14.464 1.00 93.62 101 PRO A CA 1
ATOM 824 C C . PRO A 1 101 ? 31.705 -10.594 -14.403 1.00 93.62 101 PRO A C 1
ATOM 826 O O . PRO A 1 101 ? 31.840 -11.269 -15.417 1.00 93.62 101 PRO A O 1
ATOM 829 N N . ASN A 1 102 ? 31.376 -11.138 -13.227 1.00 92.75 102 ASN A N 1
ATOM 830 C CA . ASN A 1 102 ? 31.057 -12.554 -13.027 1.00 92.75 102 ASN A CA 1
ATOM 831 C C . ASN A 1 102 ? 29.592 -12.914 -13.366 1.00 92.75 102 ASN A C 1
ATOM 833 O O . ASN A 1 102 ? 29.208 -14.070 -13.217 1.00 92.75 102 ASN A O 1
ATOM 837 N N . GLY A 1 103 ? 28.773 -11.945 -13.793 1.00 91.25 103 GLY A N 1
ATOM 838 C CA . GLY A 1 103 ? 27.355 -12.126 -14.118 1.00 91.25 103 GLY A CA 1
ATOM 839 C C . GLY A 1 103 ? 26.391 -11.930 -12.942 1.00 91.25 103 GLY A C 1
ATOM 840 O O . GLY A 1 103 ? 25.171 -11.925 -13.154 1.00 91.25 103 GLY A O 1
ATOM 841 N N . ASP A 1 104 ? 26.896 -11.718 -11.721 1.00 96.81 104 ASP A N 1
ATOM 842 C CA . ASP A 1 104 ? 26.044 -11.359 -10.588 1.00 96.81 104 ASP A CA 1
ATOM 843 C C . ASP A 1 104 ? 25.349 -10.029 -10.862 1.00 96.81 104 ASP A C 1
ATOM 845 O O . ASP A 1 104 ? 25.892 -9.133 -11.513 1.00 96.81 104 ASP A O 1
ATOM 849 N N . ASN A 1 105 ? 24.135 -9.879 -10.341 1.00 97.50 105 ASN A N 1
ATOM 850 C CA . ASN A 1 105 ? 23.342 -8.685 -10.580 1.00 97.50 105 ASN A CA 1
ATOM 851 C C . ASN A 1 105 ? 22.513 -8.270 -9.365 1.00 97.50 105 ASN A C 1
ATOM 853 O O . ASN A 1 105 ? 22.179 -9.081 -8.499 1.00 97.50 105 ASN A O 1
ATOM 857 N N . LYS A 1 106 ? 22.137 -6.991 -9.351 1.00 98.19 106 LYS A N 1
ATOM 858 C CA . LYS A 1 106 ? 21.170 -6.424 -8.418 1.00 98.19 106 LYS A CA 1
ATOM 859 C C . LYS A 1 106 ? 20.205 -5.508 -9.157 1.00 98.19 106 LYS A C 1
ATOM 861 O O . LYS A 1 106 ? 20.621 -4.588 -9.858 1.00 98.19 106 LYS A O 1
ATOM 866 N N . ILE A 1 107 ? 18.911 -5.757 -8.974 1.00 98.50 107 ILE A N 1
ATOM 867 C CA . ILE A 1 107 ? 17.841 -5.017 -9.643 1.00 98.50 107 ILE A CA 1
ATOM 868 C C . ILE A 1 107 ? 17.329 -3.917 -8.716 1.00 98.50 107 ILE A C 1
ATOM 870 O O . ILE A 1 107 ? 16.896 -4.182 -7.592 1.00 98.50 107 ILE A O 1
ATOM 874 N N . PHE A 1 108 ? 17.337 -2.689 -9.218 1.00 98.62 108 PHE A N 1
ATOM 875 C CA . PHE A 1 108 ? 16.642 -1.547 -8.644 1.00 98.62 108 PHE A CA 1
ATOM 876 C C . PHE A 1 108 ? 15.499 -1.146 -9.564 1.00 98.62 108 PHE A C 1
ATOM 878 O O . PHE A 1 108 ? 15.574 -1.349 -10.777 1.00 98.62 108 PHE A O 1
ATOM 885 N N . TYR A 1 109 ? 14.442 -0.565 -9.010 1.00 98.31 109 TYR A N 1
ATOM 886 C CA . TYR A 1 109 ? 13.291 -0.149 -9.794 1.00 98.31 109 TYR A CA 1
ATOM 887 C C . TYR A 1 109 ? 12.677 1.155 -9.299 1.00 98.31 109 TYR A C 1
ATOM 889 O O . TYR A 1 109 ? 12.837 1.578 -8.151 1.00 98.31 109 TYR A O 1
ATOM 897 N N . LYS A 1 110 ? 11.961 1.798 -10.216 1.00 98.06 110 LYS A N 1
ATOM 898 C CA . LYS A 1 110 ? 11.103 2.936 -9.950 1.00 98.06 110 LYS A CA 1
ATOM 899 C C . LYS A 1 110 ? 9.841 2.814 -10.782 1.00 98.06 110 LYS A C 1
ATOM 901 O O . LYS A 1 110 ? 9.908 2.681 -11.998 1.00 98.06 110 LYS A O 1
ATOM 906 N N . LYS A 1 111 ? 8.695 2.935 -10.127 1.00 97.69 111 LYS A N 1
ATOM 907 C CA . LYS A 1 111 ? 7.399 3.123 -10.777 1.00 97.69 111 LYS A CA 1
ATOM 908 C C . LYS A 1 111 ? 6.963 4.583 -10.679 1.00 97.69 111 LYS A C 1
ATOM 910 O O . LYS A 1 111 ? 7.307 5.257 -9.703 1.00 97.69 111 LYS A O 1
ATOM 915 N N . MET A 1 112 ? 6.258 5.072 -11.694 1.00 98.06 112 MET A N 1
ATOM 916 C CA . MET A 1 112 ? 5.618 6.390 -11.676 1.00 98.06 112 MET A CA 1
ATOM 917 C C . MET A 1 112 ? 4.285 6.346 -12.409 1.00 98.06 112 MET A C 1
ATOM 919 O O . MET A 1 112 ? 4.239 5.966 -13.580 1.00 98.06 112 MET A O 1
ATOM 923 N N . ALA A 1 113 ? 3.217 6.751 -11.726 1.00 97.88 113 ALA A N 1
ATOM 924 C CA . ALA A 1 113 ? 1.876 6.772 -12.295 1.00 97.88 113 ALA A CA 1
ATOM 925 C C . ALA A 1 113 ? 1.662 8.041 -13.145 1.00 97.88 113 ALA A C 1
ATOM 927 O O . ALA A 1 113 ? 2.388 9.029 -12.970 1.00 97.88 113 ALA A O 1
ATOM 928 N N . PRO A 1 114 ? 0.659 8.069 -14.039 1.00 98.06 114 PRO A N 1
ATOM 929 C CA . PRO A 1 114 ? 0.434 9.196 -14.938 1.00 98.06 114 PRO A CA 1
ATOM 930 C C . PRO A 1 114 ? 0.390 10.574 -14.259 1.00 98.06 114 PRO A C 1
ATOM 932 O O . PRO A 1 114 ? 1.013 11.523 -14.748 1.00 98.06 114 PRO A O 1
ATOM 935 N N . ILE A 1 115 ? -0.279 10.713 -13.104 1.00 96.88 115 ILE A N 1
ATOM 936 C CA . ILE A 1 115 ? -0.356 12.021 -12.430 1.00 96.88 115 ILE A CA 1
ATOM 937 C C . ILE A 1 115 ? 0.951 12.418 -11.736 1.00 96.88 115 ILE A C 1
ATOM 939 O O . ILE A 1 115 ? 1.239 13.610 -11.658 1.00 96.88 115 ILE A O 1
ATOM 943 N N . GLU A 1 116 ? 1.762 11.453 -11.282 1.00 97.38 116 GLU A N 1
ATOM 944 C CA . GLU A 1 116 ? 3.101 11.732 -10.743 1.00 97.38 116 GLU A CA 1
ATOM 945 C C . GLU A 1 116 ? 4.023 12.255 -11.839 1.00 97.38 116 GLU A C 1
ATOM 947 O O . GLU A 1 116 ? 4.782 13.199 -11.620 1.00 97.38 116 GLU A O 1
ATOM 952 N N . ILE A 1 117 ? 3.947 11.660 -13.034 1.00 97.50 117 ILE A N 1
ATOM 953 C CA . ILE A 1 117 ? 4.724 12.107 -14.191 1.00 97.50 117 ILE A CA 1
ATOM 954 C C . ILE A 1 117 ? 4.283 13.514 -14.597 1.00 97.50 117 ILE A C 1
ATOM 956 O O . ILE A 1 117 ? 5.133 14.384 -14.794 1.00 97.50 117 ILE A O 1
ATOM 960 N N . ARG A 1 118 ? 2.967 13.768 -14.665 1.00 95.88 118 ARG A N 1
ATOM 961 C CA . ARG A 1 118 ? 2.408 15.110 -14.899 1.00 95.88 118 ARG A CA 1
ATOM 962 C C . ARG A 1 118 ? 2.955 16.123 -13.890 1.00 95.88 118 ARG A C 1
ATOM 964 O O . ARG A 1 118 ? 3.471 17.162 -14.297 1.00 95.88 118 ARG A O 1
ATOM 971 N N . GLY A 1 119 ? 2.869 15.805 -12.598 1.00 95.38 119 GLY A N 1
ATOM 972 C CA . GLY A 1 119 ? 3.366 16.644 -11.512 1.00 95.38 119 GLY A CA 1
ATOM 973 C C . GLY A 1 119 ? 4.856 16.939 -11.635 1.00 95.38 119 GLY A C 1
ATOM 974 O O . GLY A 1 119 ? 5.267 18.096 -11.599 1.00 95.38 119 GLY A O 1
ATOM 975 N N . LEU A 1 120 ? 5.669 15.903 -11.851 1.00 95.88 120 LEU A N 1
ATOM 976 C CA . LEU A 1 120 ? 7.111 16.041 -12.021 1.00 95.88 120 LEU A CA 1
ATOM 977 C C . LEU A 1 120 ? 7.456 16.931 -13.220 1.00 95.88 120 LEU A C 1
ATOM 979 O O . LEU A 1 120 ? 8.257 17.854 -13.079 1.00 95.88 120 LEU A O 1
ATOM 983 N N . LEU A 1 121 ? 6.842 16.690 -14.381 1.00 95.56 121 LEU A N 1
ATOM 984 C CA . LEU A 1 121 ? 7.087 17.468 -15.597 1.00 95.56 121 LEU A CA 1
ATOM 985 C C . LEU A 1 121 ? 6.742 18.952 -15.424 1.00 95.56 121 LEU A C 1
ATOM 987 O O . LEU A 1 121 ? 7.416 19.786 -16.023 1.00 95.56 121 LEU A O 1
ATOM 991 N N . ALA A 1 122 ? 5.759 19.291 -14.584 1.00 93.81 122 ALA A N 1
ATOM 992 C CA . ALA A 1 122 ? 5.418 20.681 -14.275 1.00 93.81 122 ALA A CA 1
ATOM 993 C C . ALA A 1 122 ? 6.527 21.416 -13.494 1.00 93.81 122 ALA A C 1
ATOM 995 O O . ALA A 1 122 ? 6.634 22.636 -13.577 1.00 93.81 122 ALA A O 1
ATOM 996 N N . THR A 1 123 ? 7.369 20.682 -12.757 1.00 93.56 123 THR A N 1
ATOM 997 C CA . THR A 1 123 ? 8.487 21.243 -11.967 1.00 93.56 123 THR A CA 1
ATOM 998 C C . THR A 1 123 ? 9.811 21.306 -12.727 1.00 93.56 123 THR A C 1
ATOM 1000 O O . THR A 1 123 ? 10.761 21.949 -12.281 1.00 93.56 123 THR A O 1
ATOM 1003 N N . ILE A 1 124 ? 9.909 20.608 -13.859 1.00 93.31 124 ILE A N 1
ATOM 1004 C CA . ILE A 1 124 ? 11.136 20.501 -14.644 1.00 93.31 124 ILE A CA 1
ATOM 1005 C C . ILE A 1 124 ? 11.227 21.690 -15.607 1.00 93.31 124 ILE A C 1
ATOM 1007 O O . ILE A 1 124 ? 10.287 21.993 -16.340 1.00 93.31 124 ILE A O 1
ATOM 1011 N N . ASN A 1 125 ? 12.393 22.341 -15.661 1.00 90.69 125 ASN A N 1
ATOM 1012 C CA . ASN A 1 125 ? 12.655 23.379 -16.659 1.00 90.69 125 ASN A CA 1
ATOM 1013 C C . ASN A 1 125 ? 12.552 22.785 -18.079 1.00 90.69 125 ASN A C 1
ATOM 1015 O O . ASN A 1 125 ? 13.104 21.719 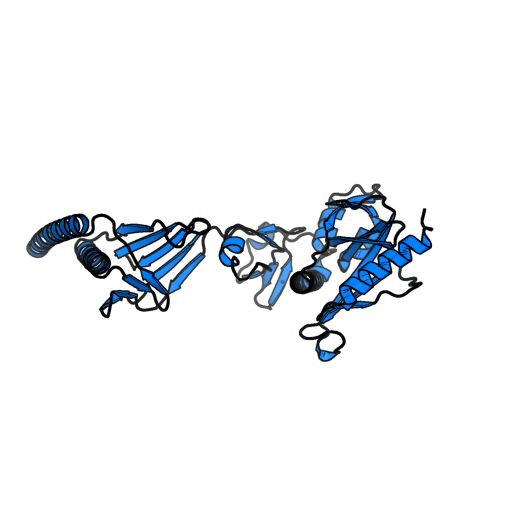-18.348 1.00 90.69 125 ASN A O 1
ATOM 1019 N N . LYS A 1 126 ? 11.907 23.492 -19.018 1.00 84.50 126 LYS A N 1
ATOM 1020 C CA . LYS A 1 126 ? 11.733 23.051 -20.415 1.00 84.50 126 LYS A CA 1
ATOM 1021 C C . LYS A 1 126 ? 13.036 22.602 -21.098 1.00 84.50 126 LYS A C 1
ATOM 1023 O O . LYS A 1 126 ? 12.984 21.702 -21.930 1.00 84.50 126 LYS A O 1
ATOM 1028 N N . GLN A 1 127 ? 14.178 23.195 -20.742 1.00 91.25 127 GLN A N 1
ATOM 1029 C CA . GLN A 1 127 ? 15.499 22.897 -21.318 1.00 91.25 127 GLN A CA 1
ATOM 1030 C C . GLN A 1 127 ? 16.228 21.728 -20.630 1.00 91.25 127 GLN A C 1
ATOM 1032 O O . GLN A 1 127 ? 17.220 21.220 -21.155 1.00 91.25 127 GLN A O 1
ATOM 1037 N N . GLN A 1 128 ? 15.765 21.285 -19.458 1.00 94.56 128 GLN A N 1
ATOM 1038 C CA . GLN A 1 128 ? 16.393 20.197 -18.715 1.00 94.56 128 GLN A CA 1
ATOM 1039 C C . GLN A 1 128 ? 16.192 18.864 -19.456 1.00 94.56 128 GLN A C 1
ATOM 1041 O O . GLN A 1 128 ? 15.065 18.411 -19.670 1.00 94.56 128 GLN A O 1
ATOM 1046 N N . LYS A 1 129 ? 17.299 18.223 -19.852 1.00 96.38 129 LYS A N 1
ATOM 1047 C CA . LYS A 1 129 ? 17.284 16.969 -20.631 1.00 96.38 129 LYS A CA 1
ATOM 1048 C C . LYS A 1 129 ? 17.063 15.724 -19.781 1.00 96.38 129 LYS A C 1
ATOM 1050 O O . LYS A 1 129 ? 16.470 14.766 -20.260 1.00 96.38 129 LYS A O 1
ATOM 1055 N N . THR A 1 130 ? 17.510 15.731 -18.527 1.00 96.88 130 THR A N 1
ATOM 1056 C CA . THR A 1 130 ? 17.415 14.576 -17.626 1.00 96.88 130 THR A CA 1
ATOM 1057 C C . THR A 1 130 ? 17.037 14.994 -16.210 1.00 96.88 130 THR A C 1
ATOM 1059 O O . THR A 1 130 ? 17.291 16.123 -15.791 1.00 96.88 130 THR A O 1
ATOM 1062 N N . ARG A 1 131 ? 16.446 14.078 -15.444 1.00 96.62 131 ARG A N 1
ATOM 1063 C CA . ARG A 1 131 ? 16.146 14.226 -14.018 1.00 96.62 131 ARG A CA 1
ATOM 1064 C C . ARG A 1 131 ? 16.667 13.001 -13.274 1.00 96.62 131 ARG A C 1
ATOM 1066 O O . ARG A 1 131 ? 16.186 11.895 -13.495 1.00 96.62 131 ARG A O 1
ATOM 1073 N N . SER A 1 132 ? 17.628 13.200 -12.376 1.00 96.81 132 SER A N 1
ATOM 1074 C CA . SER A 1 132 ? 18.096 12.137 -11.481 1.00 96.81 132 SER A CA 1
ATOM 1075 C C . SER A 1 132 ? 17.025 11.790 -10.457 1.00 96.81 132 SER A C 1
ATOM 1077 O O . SER A 1 132 ? 16.486 12.679 -9.794 1.00 96.81 132 SER A O 1
ATOM 1079 N N . MET A 1 133 ? 16.713 10.502 -10.333 1.00 96.69 133 MET A N 1
ATOM 1080 C CA . MET A 1 133 ? 15.702 9.996 -9.406 1.00 96.69 133 MET A CA 1
ATOM 1081 C C . MET A 1 133 ? 16.237 8.799 -8.618 1.00 96.69 133 MET A C 1
ATOM 1083 O O . MET A 1 133 ? 17.046 8.047 -9.163 1.00 96.69 133 MET A O 1
ATOM 1087 N N . PRO A 1 134 ? 15.795 8.612 -7.362 1.00 97.38 134 PRO A N 1
ATOM 1088 C CA . PRO A 1 134 ? 16.138 7.436 -6.576 1.00 97.38 134 PRO A CA 1
ATOM 1089 C C . PRO A 1 134 ? 15.330 6.217 -7.033 1.00 97.38 134 PRO A C 1
ATOM 1091 O O . PRO A 1 134 ? 14.150 6.335 -7.379 1.00 97.38 134 PRO A O 1
ATOM 1094 N N . PHE A 1 135 ? 15.981 5.061 -6.995 1.00 97.94 135 PHE A N 1
ATOM 1095 C CA . PHE A 1 135 ? 15.432 3.746 -7.291 1.00 97.94 135 PHE A CA 1
ATOM 1096 C C . PHE A 1 135 ? 15.600 2.855 -6.062 1.00 97.94 135 PHE A C 1
ATOM 1098 O O . PHE A 1 135 ? 16.654 2.842 -5.417 1.00 97.94 135 PHE A O 1
ATOM 1105 N N . GLU A 1 136 ? 14.556 2.095 -5.756 1.00 96.62 136 GLU A N 1
ATOM 1106 C CA . GLU A 1 136 ? 14.543 1.180 -4.619 1.00 96.62 136 GLU A CA 1
ATOM 1107 C C . GLU A 1 136 ? 15.004 -0.212 -5.063 1.00 96.62 136 GLU A C 1
ATOM 1109 O O . GLU A 1 136 ? 14.767 -0.597 -6.211 1.00 96.62 136 GLU A O 1
ATOM 1114 N N . PRO A 1 137 ? 15.682 -0.990 -4.202 1.00 97.44 137 PRO A N 1
ATOM 1115 C CA . PRO A 1 137 ? 16.006 -2.373 -4.523 1.00 97.44 137 PRO A CA 1
ATOM 1116 C C . PRO A 1 137 ? 14.719 -3.186 -4.701 1.00 97.44 137 PRO A C 1
ATOM 1118 O O . PRO A 1 137 ? 13.793 -3.089 -3.895 1.00 97.44 137 PRO A O 1
ATOM 1121 N N . LEU A 1 138 ? 14.668 -4.013 -5.744 1.00 97.00 138 LEU A N 1
ATOM 1122 C CA . LEU A 1 138 ? 13.532 -4.894 -5.983 1.00 97.00 138 LEU A CA 1
ATOM 1123 C C . LEU A 1 138 ? 13.458 -5.958 -4.876 1.00 97.00 138 LEU A C 1
ATOM 1125 O O . LEU A 1 138 ? 14.453 -6.617 -4.567 1.00 97.00 138 LEU A O 1
ATOM 1129 N N . SER A 1 139 ? 12.284 -6.112 -4.259 1.00 94.88 139 SER A N 1
ATOM 1130 C CA . SER A 1 139 ? 12.090 -7.029 -3.130 1.00 94.88 139 SER A CA 1
ATOM 1131 C C . SER A 1 139 ? 12.311 -8.487 -3.538 1.00 94.88 139 SER A C 1
ATOM 1133 O O . SER A 1 139 ? 11.948 -8.891 -4.637 1.00 94.88 139 SER A O 1
ATOM 1135 N N . MET A 1 140 ? 12.842 -9.318 -2.640 1.00 93.75 140 MET A N 1
ATOM 1136 C CA . MET A 1 140 ? 12.855 -10.775 -2.844 1.00 93.75 140 MET A CA 1
ATOM 1137 C C . MET A 1 140 ? 11.512 -11.430 -2.488 1.00 93.75 140 MET A C 1
ATOM 1139 O O . MET A 1 140 ? 11.261 -12.564 -2.892 1.00 93.75 140 MET A O 1
ATOM 1143 N N . ASP A 1 141 ? 10.629 -10.710 -1.787 1.00 94.81 141 ASP A N 1
ATOM 1144 C CA . ASP A 1 141 ? 9.241 -11.116 -1.567 1.00 94.81 141 ASP A CA 1
ATOM 1145 C C . ASP A 1 141 ? 8.433 -10.879 -2.854 1.00 94.81 141 ASP A C 1
ATOM 1147 O O . ASP A 1 141 ? 8.057 -9.751 -3.201 1.00 94.81 141 ASP A O 1
ATOM 1151 N N . LYS A 1 142 ? 8.220 -11.965 -3.602 1.00 95.25 142 LYS A N 1
ATOM 1152 C CA . LYS A 1 142 ? 7.510 -11.946 -4.885 1.00 95.25 142 LYS A CA 1
ATOM 1153 C C . LYS A 1 142 ? 6.037 -11.615 -4.710 1.00 95.25 142 LYS A C 1
ATOM 1155 O O . LYS A 1 142 ? 5.525 -10.807 -5.473 1.00 95.25 142 LYS A O 1
ATOM 1160 N N . SER A 1 143 ? 5.392 -12.162 -3.682 1.00 93.69 143 SER A N 1
ATOM 1161 C CA . SER A 1 143 ? 3.981 -11.900 -3.386 1.00 93.69 143 SER A CA 1
ATOM 1162 C C . SER A 1 143 ? 3.746 -10.419 -3.088 1.00 93.69 143 SER A C 1
ATOM 1164 O O . SER A 1 143 ? 2.775 -9.835 -3.567 1.00 93.69 143 SER A O 1
ATOM 1166 N N . TRP A 1 144 ? 4.669 -9.786 -2.354 1.00 92.50 144 TRP A N 1
ATOM 1167 C CA . TRP A 1 144 ? 4.649 -8.336 -2.151 1.00 92.50 144 TRP A CA 1
ATOM 1168 C C . TRP A 1 144 ? 4.771 -7.569 -3.472 1.00 92.50 144 TRP A C 1
ATOM 1170 O O . TRP A 1 144 ? 3.965 -6.685 -3.749 1.00 92.50 144 TRP A O 1
ATOM 1180 N N . THR A 1 145 ? 5.749 -7.929 -4.307 1.00 96.00 145 THR A N 1
ATOM 1181 C CA . THR A 1 145 ? 5.991 -7.265 -5.600 1.00 96.00 145 THR A CA 1
ATOM 1182 C C . THR A 1 145 ? 4.797 -7.414 -6.549 1.00 96.00 145 THR A C 1
ATOM 1184 O O . THR A 1 145 ? 4.419 -6.466 -7.232 1.00 96.00 145 THR A O 1
ATOM 1187 N N . GLU A 1 146 ? 4.157 -8.584 -6.567 1.00 96.62 146 GLU A N 1
ATOM 1188 C CA . GLU A 1 146 ? 2.937 -8.834 -7.335 1.00 96.62 146 GLU A CA 1
ATOM 1189 C C . GLU A 1 146 ? 1.779 -7.952 -6.871 1.00 96.62 146 GLU A C 1
ATOM 1191 O O . GLU A 1 146 ? 1.146 -7.290 -7.694 1.00 96.62 146 GLU A O 1
ATOM 1196 N N . ALA A 1 147 ? 1.519 -7.901 -5.563 1.00 94.50 147 ALA A N 1
ATOM 1197 C CA . ALA A 1 147 ? 0.474 -7.051 -5.003 1.00 94.50 147 ALA A CA 1
ATOM 1198 C C . ALA A 1 147 ? 0.743 -5.567 -5.294 1.00 94.50 147 ALA A C 1
ATOM 1200 O O . ALA A 1 147 ? -0.163 -4.826 -5.683 1.00 94.50 147 ALA A O 1
ATOM 1201 N N . GLU A 1 148 ? 1.992 -5.130 -5.151 1.00 95.38 148 GLU A N 1
ATOM 1202 C CA . GLU A 1 148 ? 2.399 -3.756 -5.409 1.00 95.38 148 GLU A CA 1
ATOM 1203 C C . GLU A 1 148 ? 2.184 -3.351 -6.876 1.00 95.38 148 GLU A C 1
ATOM 1205 O O . GLU A 1 148 ? 1.622 -2.285 -7.146 1.00 95.38 148 GLU A O 1
ATOM 1210 N N . LEU A 1 149 ? 2.629 -4.177 -7.828 1.00 97.69 149 LEU A N 1
ATOM 1211 C CA . LEU A 1 149 ? 2.504 -3.871 -9.254 1.00 97.69 149 LEU A CA 1
ATOM 1212 C C . LEU A 1 149 ? 1.049 -3.956 -9.729 1.00 97.69 149 LEU A C 1
ATOM 1214 O O . LEU A 1 149 ? 0.648 -3.159 -10.573 1.00 97.69 149 LEU A O 1
ATOM 1218 N N . LYS A 1 150 ? 0.229 -4.841 -9.149 1.00 96.94 150 LYS A N 1
ATOM 1219 C CA . LYS A 1 150 ? -1.221 -4.873 -9.406 1.00 96.94 150 LYS A CA 1
ATOM 1220 C C . LYS A 1 150 ? -1.919 -3.589 -8.971 1.00 96.94 150 LYS A C 1
ATOM 1222 O O . LYS A 1 150 ? -2.688 -3.024 -9.745 1.00 96.94 150 LYS A O 1
ATOM 1227 N N . ALA A 1 151 ? -1.638 -3.111 -7.757 1.00 96.12 151 ALA A N 1
ATOM 1228 C CA . ALA A 1 151 ? -2.178 -1.836 -7.289 1.00 96.12 151 ALA A CA 1
ATOM 1229 C C . ALA A 1 151 ? -1.733 -0.681 -8.195 1.00 96.12 151 ALA A C 1
ATOM 1231 O O . ALA A 1 151 ? -2.556 0.126 -8.616 1.00 96.12 151 ALA A O 1
ATOM 1232 N N . PHE A 1 152 ? -0.456 -0.671 -8.580 1.00 97.75 152 PHE A N 1
ATOM 1233 C CA . PHE A 1 152 ? 0.080 0.333 -9.492 1.00 97.75 152 PHE A CA 1
ATOM 1234 C C . PHE A 1 152 ? -0.581 0.310 -10.881 1.00 97.75 152 PHE A C 1
ATOM 1236 O O . PHE A 1 152 ? -0.891 1.369 -11.418 1.00 97.75 152 PHE A O 1
ATOM 1243 N N . LEU A 1 153 ? -0.853 -0.870 -11.451 1.00 98.12 153 LEU A N 1
ATOM 1244 C CA . LEU A 1 153 ? -1.603 -0.992 -12.707 1.00 98.12 153 LEU A CA 1
ATOM 1245 C C . LEU A 1 153 ? -3.006 -0.385 -12.585 1.00 98.12 153 LEU A C 1
ATOM 1247 O O . LEU A 1 153 ? -3.428 0.354 -13.473 1.00 98.12 153 LEU A O 1
ATOM 1251 N N . SER A 1 154 ? -3.702 -0.652 -11.477 1.00 96.69 154 SER A N 1
ATOM 1252 C CA . SER A 1 154 ? -5.011 -0.052 -11.195 1.00 96.69 154 SER A CA 1
ATOM 1253 C C . SER A 1 154 ? -4.929 1.479 -11.173 1.00 96.69 154 SER A C 1
ATOM 1255 O O . SER A 1 154 ? -5.717 2.150 -11.840 1.00 96.69 154 SER A O 1
ATOM 1257 N N . ASP A 1 155 ? -3.916 2.040 -10.505 1.00 97.62 155 ASP A N 1
ATOM 1258 C CA . ASP A 1 155 ? -3.676 3.485 -10.490 1.00 97.62 155 ASP A CA 1
ATOM 1259 C C . ASP A 1 155 ? -3.387 4.043 -11.894 1.00 97.62 155 ASP A C 1
ATOM 1261 O O . ASP A 1 155 ? -3.973 5.052 -12.290 1.00 97.62 155 ASP A O 1
ATOM 1265 N N . CYS A 1 156 ? -2.546 3.375 -12.691 1.00 97.75 156 CYS A N 1
ATOM 1266 C CA . CYS A 1 156 ? -2.280 3.773 -14.076 1.00 97.75 156 CYS A CA 1
ATOM 1267 C C . CYS A 1 156 ? -3.559 3.827 -14.923 1.00 97.75 156 CYS A C 1
ATOM 1269 O O . CYS A 1 156 ? -3.763 4.792 -15.663 1.00 97.75 156 CYS A O 1
ATOM 1271 N N . ILE A 1 157 ? -4.437 2.827 -14.792 1.00 96.25 157 ILE A N 1
ATOM 1272 C CA . ILE A 1 157 ? -5.711 2.762 -15.521 1.00 96.25 157 ILE A CA 1
ATOM 1273 C C . ILE A 1 157 ? -6.610 3.942 -15.136 1.00 96.25 157 ILE A C 1
ATOM 1275 O O . ILE A 1 157 ? -7.056 4.678 -16.020 1.00 96.25 157 ILE A O 1
ATOM 1279 N N . LYS A 1 158 ? -6.823 4.173 -13.833 1.00 95.75 158 LYS A N 1
ATOM 1280 C CA . LYS A 1 158 ? -7.663 5.274 -13.324 1.00 95.75 158 LYS A CA 1
ATOM 1281 C C . LYS A 1 158 ? -7.152 6.641 -13.776 1.00 95.75 158 LYS A C 1
ATOM 1283 O O . LYS A 1 158 ? -7.922 7.535 -14.115 1.00 95.75 158 LYS A O 1
ATOM 1288 N N . GLN A 1 159 ? -5.833 6.809 -13.810 1.00 97.19 159 GLN A N 1
ATOM 1289 C CA . GLN A 1 159 ? -5.192 8.103 -14.030 1.00 97.19 159 GLN A CA 1
ATOM 1290 C C . GLN A 1 159 ? -4.938 8.450 -15.503 1.00 97.19 159 GLN A C 1
ATOM 1292 O O . GLN A 1 159 ? -4.691 9.620 -15.813 1.00 97.19 159 GLN A O 1
ATOM 1297 N N . LYS A 1 160 ? -5.011 7.479 -16.423 1.00 95.62 160 LYS A N 1
ATOM 1298 C CA . LYS A 1 160 ? -4.651 7.645 -17.845 1.00 95.62 160 LYS A CA 1
ATOM 1299 C C . LYS A 1 160 ? -5.316 8.854 -18.506 1.00 95.62 160 LYS A C 1
ATOM 1301 O O . LYS A 1 160 ? -4.645 9.662 -19.146 1.00 95.62 160 LYS A O 1
ATOM 1306 N N . SER A 1 161 ? -6.623 9.034 -18.306 1.00 94.50 161 SER A N 1
ATOM 1307 C CA . SER A 1 161 ? -7.380 10.145 -18.909 1.00 94.50 161 SER A CA 1
ATOM 1308 C C . SER A 1 161 ? -7.123 11.511 -18.247 1.00 94.50 161 SER A C 1
ATOM 1310 O O . SER A 1 161 ? -7.507 12.549 -18.793 1.00 94.50 161 SER A O 1
ATOM 1312 N N . PHE A 1 162 ? -6.447 11.536 -17.095 1.00 95.12 162 PHE A N 1
ATOM 1313 C CA . PHE A 1 162 ? -6.123 12.744 -16.332 1.00 95.12 162 PHE A CA 1
ATOM 1314 C C . PHE A 1 162 ? -4.688 13.232 -16.559 1.00 95.12 162 PHE A C 1
ATOM 1316 O O . PHE A 1 162 ? -4.383 14.386 -16.267 1.00 95.12 162 PHE A O 1
ATOM 1323 N N . ALA A 1 163 ? -3.823 12.413 -17.158 1.00 94.00 163 ALA A N 1
ATOM 1324 C CA . ALA A 1 163 ? -2.400 12.692 -17.376 1.00 94.00 163 ALA A CA 1
ATOM 1325 C C . ALA A 1 163 ? -2.092 14.009 -18.123 1.00 94.00 163 ALA A C 1
ATOM 1327 O O . ALA A 1 163 ? -1.018 14.596 -17.969 1.00 94.00 163 ALA A O 1
ATOM 1328 N N . SER A 1 164 ? -3.030 14.482 -18.949 1.00 91.06 164 SER A N 1
ATOM 1329 C CA . SER A 1 164 ? -2.912 15.735 -19.712 1.00 91.06 164 SER A CA 1
ATOM 1330 C C . SER A 1 164 ? -3.896 16.824 -19.274 1.00 91.06 164 SER A C 1
ATOM 1332 O O . SER A 1 164 ? -3.917 17.890 -19.879 1.00 91.06 164 SER A O 1
ATOM 1334 N N . LYS A 1 165 ? -4.696 16.577 -18.232 1.00 92.00 165 LYS A N 1
ATOM 1335 C CA . LYS A 1 165 ? -5.635 17.555 -17.670 1.00 92.00 165 LYS A CA 1
ATOM 1336 C C . LYS A 1 165 ? -4.969 18.364 -16.562 1.00 92.00 165 LYS A C 1
ATOM 1338 O O . LYS A 1 165 ? -3.986 17.907 -15.970 1.00 92.00 165 LYS A O 1
ATOM 1343 N N . ASN A 1 166 ? -5.544 19.522 -16.246 1.00 91.06 166 ASN A N 1
ATOM 1344 C CA . ASN A 1 166 ? -5.159 20.266 -15.052 1.00 91.06 166 ASN A CA 1
ATOM 1345 C C . ASN A 1 166 ? -5.361 19.399 -13.794 1.00 91.06 166 ASN A C 1
ATOM 1347 O O . ASN A 1 166 ? -6.258 18.548 -13.778 1.00 91.06 166 ASN A O 1
ATOM 1351 N N . PRO A 1 167 ? -4.507 19.553 -12.768 1.00 90.81 167 PRO A N 1
ATOM 1352 C CA . PRO A 1 167 ? -4.674 18.839 -11.510 1.00 90.81 167 PRO A CA 1
ATOM 1353 C C . PRO A 1 167 ? -5.993 19.244 -10.860 1.00 90.81 167 PRO A C 1
ATOM 1355 O O . PRO A 1 167 ? -6.275 20.433 -10.764 1.00 90.81 167 PRO A O 1
ATOM 1358 N N . PHE A 1 168 ? -6.766 18.258 -10.420 1.00 89.94 168 PHE A N 1
ATOM 1359 C CA . PHE A 1 168 ? -7.971 18.481 -9.633 1.00 89.94 168 PHE A CA 1
ATOM 1360 C C . PHE A 1 168 ? -7.564 18.516 -8.158 1.00 89.94 168 PHE A C 1
ATOM 1362 O O . PHE A 1 168 ? -6.911 17.581 -7.687 1.00 89.94 168 PHE A O 1
ATOM 1369 N N . SER A 1 169 ? -7.834 19.610 -7.454 1.00 88.06 169 SER A N 1
ATOM 1370 C CA . SER A 1 169 ? -7.384 19.815 -6.076 1.00 88.06 169 SER A CA 1
ATOM 1371 C C . SER A 1 169 ? -8.492 19.533 -5.060 1.00 88.06 169 SER A C 1
ATOM 1373 O O . SER A 1 169 ? -9.648 19.310 -5.409 1.00 88.06 169 SER A O 1
ATOM 1375 N N . ILE A 1 170 ? -8.140 19.519 -3.771 1.00 84.44 170 ILE A N 1
ATOM 1376 C CA . ILE A 1 170 ? -9.136 19.368 -2.699 1.00 84.44 170 ILE A CA 1
ATOM 1377 C C . ILE A 1 170 ? -10.073 20.582 -2.668 1.00 84.44 170 ILE A C 1
ATOM 1379 O O . ILE A 1 170 ? -11.252 20.451 -2.349 1.00 84.44 170 ILE A O 1
ATOM 1383 N N . GLU A 1 171 ? -9.578 21.768 -3.025 1.00 86.19 171 GLU A N 1
ATOM 1384 C CA . GLU A 1 171 ? -10.384 22.985 -3.082 1.00 86.19 171 GLU A CA 1
ATOM 1385 C C . GLU A 1 171 ? -11.492 22.904 -4.137 1.00 86.19 171 GLU A C 1
ATOM 1387 O O . GLU A 1 171 ? -12.568 23.459 -3.909 1.00 86.19 171 GLU A O 1
ATOM 1392 N N . ASP A 1 172 ? -11.268 22.163 -5.225 1.00 85.38 172 ASP A N 1
ATOM 1393 C CA . ASP A 1 172 ? -12.260 21.939 -6.283 1.00 85.38 172 ASP A CA 1
ATOM 1394 C C . ASP A 1 172 ? -13.436 21.054 -5.819 1.00 85.38 172 ASP A C 1
ATOM 1396 O O . ASP A 1 172 ? -14.505 21.061 -6.429 1.00 85.38 172 ASP A O 1
ATOM 1400 N N . VAL A 1 173 ? -13.276 20.317 -4.712 1.00 84.00 173 VAL A N 1
ATOM 1401 C CA . VAL A 1 173 ? -14.291 19.397 -4.161 1.00 84.00 173 VAL A CA 1
ATOM 1402 C C . VAL A 1 173 ? -15.321 20.113 -3.282 1.00 84.00 173 VAL A C 1
ATOM 1404 O O . VAL A 1 173 ? -16.378 19.557 -3.005 1.00 84.00 173 VAL A O 1
ATOM 1407 N N . LYS A 1 174 ? -15.073 21.360 -2.859 1.00 80.00 174 LYS A N 1
ATOM 1408 C CA . LYS A 1 174 ? -15.886 22.062 -1.839 1.00 80.00 174 LYS A CA 1
ATOM 1409 C C . LYS A 1 174 ? -17.386 22.144 -2.143 1.00 80.00 174 LYS A C 1
ATOM 1411 O O . LYS A 1 174 ? -18.182 22.193 -1.213 1.00 80.00 174 LYS A O 1
ATOM 1416 N N . ASN A 1 175 ? -17.754 22.163 -3.422 1.00 80.19 175 ASN A N 1
ATOM 1417 C CA . ASN A 1 175 ? -19.143 22.274 -3.878 1.00 80.19 175 ASN A CA 1
ATOM 1418 C C . ASN A 1 175 ? -19.700 20.948 -4.423 1.00 80.19 175 ASN A C 1
ATOM 1420 O O . ASN A 1 175 ? -20.776 20.930 -5.016 1.00 80.19 175 ASN A O 1
ATOM 1424 N N . VAL A 1 176 ? -18.954 19.851 -4.287 1.00 81.75 176 VAL A N 1
ATOM 1425 C CA . VAL A 1 176 ? -19.397 18.522 -4.706 1.00 81.75 176 VAL A CA 1
ATOM 1426 C C . VAL A 1 176 ? -20.150 17.882 -3.545 1.00 81.75 176 VAL A C 1
ATOM 1428 O O . VAL A 1 176 ? -19.649 17.814 -2.425 1.00 81.75 176 VAL A O 1
ATOM 1431 N N . HIS A 1 177 ? -21.355 17.397 -3.820 1.00 82.75 177 HIS A N 1
ATOM 1432 C CA . HIS A 1 177 ? -22.149 16.604 -2.885 1.00 82.75 177 HIS A CA 1
ATOM 1433 C C . HIS A 1 177 ? -22.077 15.119 -3.265 1.00 82.75 177 HIS A C 1
ATOM 1435 O O . HIS A 1 177 ? -21.718 14.788 -4.394 1.00 82.75 177 HIS A O 1
ATOM 1441 N N . ASP A 1 178 ? -22.405 14.233 -2.323 1.00 84.44 178 ASP A N 1
ATOM 1442 C CA . ASP A 1 178 ? -22.536 12.786 -2.552 1.00 84.44 178 ASP A CA 1
ATOM 1443 C C . ASP A 1 178 ? -21.301 12.118 -3.185 1.00 84.44 178 ASP A C 1
ATOM 1445 O O . ASP A 1 178 ? -21.380 11.434 -4.209 1.00 84.44 178 ASP A O 1
ATOM 1449 N N . TYR A 1 179 ? -20.139 12.306 -2.556 1.00 88.94 179 TYR A N 1
ATOM 1450 C CA . TYR A 1 179 ? -18.883 11.679 -2.964 1.00 88.94 179 TYR A CA 1
ATOM 1451 C C . TYR A 1 179 ? -18.270 10.830 -1.848 1.00 88.94 179 TYR A C 1
ATOM 1453 O O . TYR A 1 179 ? -18.559 11.000 -0.663 1.00 88.94 179 TYR A O 1
ATOM 1461 N N . GLN A 1 180 ? -17.375 9.924 -2.234 1.00 92.25 180 GLN A N 1
ATOM 1462 C CA . GLN A 1 180 ? -16.549 9.140 -1.318 1.00 92.25 180 GLN A CA 1
ATOM 1463 C C . GLN A 1 180 ? -15.066 9.365 -1.610 1.00 92.25 180 GLN A C 1
ATOM 1465 O O . GLN A 1 180 ? -14.682 9.740 -2.716 1.00 92.25 180 GLN A O 1
ATOM 1470 N N . TRP A 1 181 ? -14.216 9.111 -0.618 1.00 91.38 181 TRP A N 1
ATOM 1471 C CA . TRP A 1 181 ? -12.771 9.078 -0.815 1.00 91.38 181 TRP A CA 1
ATOM 1472 C C . TRP A 1 181 ? -12.317 7.651 -1.108 1.00 91.38 181 TRP A C 1
ATOM 1474 O O . TRP A 1 181 ? -12.574 6.739 -0.324 1.00 91.38 181 TRP A O 1
ATOM 1484 N N . GLY A 1 182 ? -11.624 7.471 -2.227 1.00 92.75 182 GLY A N 1
ATOM 1485 C CA . GLY A 1 182 ? -10.947 6.234 -2.591 1.00 92.75 182 GLY A CA 1
ATOM 1486 C C . GLY A 1 182 ? -9.441 6.362 -2.394 1.00 92.75 182 GLY A C 1
ATOM 1487 O O . GLY A 1 182 ? -8.845 7.388 -2.716 1.00 92.75 182 GLY A O 1
ATOM 1488 N N . PHE A 1 183 ? -8.809 5.316 -1.879 1.00 93.44 183 PHE A N 1
ATOM 1489 C CA . PHE A 1 183 ? -7.357 5.177 -1.832 1.00 93.44 183 PHE A CA 1
ATOM 1490 C C . PHE A 1 183 ? -6.996 3.697 -1.717 1.00 93.44 183 PHE A C 1
ATOM 1492 O O . PHE A 1 183 ? -7.804 2.876 -1.279 1.00 93.44 183 PHE A O 1
ATOM 1499 N N . THR A 1 184 ? -5.759 3.358 -2.066 1.00 91.31 184 THR A N 1
ATOM 1500 C CA . THR A 1 184 ? -5.239 1.992 -1.927 1.00 91.31 184 THR A CA 1
ATOM 1501 C C . THR A 1 184 ? -4.281 1.923 -0.747 1.00 91.31 184 THR A C 1
ATOM 1503 O O . THR A 1 184 ? -3.334 2.705 -0.667 1.00 91.31 184 THR A O 1
ATOM 1506 N N . PHE A 1 185 ? -4.491 0.972 0.159 1.00 88.81 185 PHE A N 1
ATOM 1507 C CA . PHE A 1 185 ? -3.575 0.698 1.262 1.00 88.81 185 PHE A CA 1
ATOM 1508 C C . PHE A 1 185 ? -3.025 -0.723 1.157 1.00 88.81 185 PHE A C 1
ATOM 1510 O O . PHE A 1 185 ? -3.765 -1.675 0.911 1.00 88.81 185 PHE A O 1
ATOM 1517 N N . GLN A 1 186 ? -1.716 -0.859 1.357 1.00 83.25 186 GLN A N 1
ATOM 1518 C CA . GLN A 1 186 ? -1.023 -2.140 1.406 1.00 83.25 186 GLN A CA 1
ATOM 1519 C C . GLN A 1 186 ? -0.219 -2.205 2.698 1.00 83.25 186 GLN A C 1
ATOM 1521 O O . GLN A 1 186 ? 0.597 -1.329 2.976 1.00 83.25 186 GLN A O 1
ATOM 1526 N N . GLY A 1 187 ? -0.438 -3.260 3.474 1.00 79.12 187 GLY A N 1
ATOM 1527 C CA . GLY A 1 187 ? 0.263 -3.497 4.728 1.00 79.12 187 GLY A CA 1
ATOM 1528 C C . GLY A 1 187 ? 0.368 -4.987 5.012 1.00 79.12 187 GLY A C 1
ATOM 1529 O O . GLY A 1 187 ? -0.348 -5.807 4.430 1.00 79.12 187 GLY A O 1
ATOM 1530 N N . LYS A 1 188 ? 1.281 -5.362 5.909 1.00 75.75 188 LYS A N 1
ATOM 1531 C CA . LYS A 1 188 ? 1.413 -6.764 6.319 1.00 75.75 188 LYS A CA 1
ATOM 1532 C C . LYS A 1 188 ? 0.259 -7.122 7.248 1.00 75.75 188 LYS A C 1
ATOM 1534 O O . LYS A 1 188 ? -0.039 -6.377 8.176 1.00 75.75 188 LYS A O 1
ATOM 1539 N N . LYS A 1 189 ? -0.361 -8.290 7.048 1.00 77.94 189 LYS A N 1
ATOM 1540 C CA . LYS A 1 189 ? -1.553 -8.734 7.802 1.00 77.94 189 LYS A CA 1
ATOM 1541 C C . LYS A 1 189 ? -1.405 -8.600 9.326 1.00 77.94 189 LYS A C 1
ATOM 1543 O O . LYS A 1 189 ? -2.356 -8.224 9.996 1.00 77.94 189 LYS A O 1
ATOM 1548 N N . ASN A 1 190 ? -0.220 -8.881 9.867 1.00 75.81 190 ASN A N 1
ATOM 1549 C CA . ASN A 1 190 ? 0.060 -8.824 11.304 1.00 75.81 190 ASN A CA 1
ATOM 1550 C C . ASN A 1 190 ? 0.185 -7.402 11.883 1.00 75.81 190 ASN A C 1
ATOM 1552 O O . ASN A 1 190 ? 0.040 -7.247 13.089 1.00 75.81 190 ASN A O 1
ATOM 1556 N N . ASN A 1 191 ? 0.426 -6.384 11.051 1.00 77.62 191 ASN A N 1
ATOM 1557 C CA . ASN A 1 191 ? 0.584 -4.985 11.470 1.00 77.62 191 ASN A CA 1
ATOM 1558 C C . ASN A 1 191 ? -0.393 -4.032 10.763 1.00 77.62 191 ASN A C 1
ATOM 1560 O O . ASN A 1 191 ? -0.286 -2.822 10.935 1.00 77.62 191 ASN A O 1
ATOM 1564 N N . LEU A 1 192 ? -1.364 -4.565 10.012 1.00 82.19 192 LEU A N 1
ATOM 1565 C CA . LEU A 1 192 ? -2.211 -3.818 9.079 1.00 82.19 192 LEU A CA 1
ATOM 1566 C C . LEU A 1 192 ? -2.825 -2.559 9.703 1.00 82.19 192 LEU A C 1
ATOM 1568 O O . LEU A 1 192 ? -2.686 -1.471 9.158 1.00 82.19 192 LEU A O 1
ATOM 1572 N N . LEU A 1 193 ? -3.458 -2.700 10.869 1.00 82.44 193 LEU A N 1
ATOM 1573 C CA . LEU A 1 193 ? -4.113 -1.587 11.554 1.00 82.44 193 LEU A CA 1
ATOM 1574 C C . LEU A 1 193 ? -3.114 -0.540 12.062 1.00 82.44 193 LEU A C 1
ATOM 1576 O O . LEU A 1 193 ? -3.365 0.656 11.963 1.00 82.44 193 LEU A O 1
ATOM 1580 N N . LYS A 1 194 ? -1.964 -0.977 12.582 1.00 79.69 194 LYS A N 1
ATOM 1581 C CA . LYS A 1 194 ? -0.920 -0.070 13.071 1.00 79.69 194 LYS A CA 1
ATOM 1582 C C . LYS A 1 194 ? -0.278 0.707 11.924 1.00 79.69 194 LYS A C 1
ATOM 1584 O O . LYS A 1 194 ? -0.042 1.902 12.064 1.00 79.69 194 LYS A O 1
ATOM 1589 N N . ASP A 1 195 ? -0.013 0.034 10.809 1.00 83.38 195 ASP A N 1
ATOM 1590 C CA . ASP A 1 195 ? 0.532 0.642 9.596 1.00 83.38 195 ASP A CA 1
ATOM 1591 C C . ASP A 1 195 ? -0.478 1.640 9.001 1.00 83.38 195 ASP A C 1
ATOM 1593 O O . ASP A 1 195 ? -0.100 2.734 8.589 1.00 83.38 195 ASP A O 1
ATOM 1597 N N . PHE A 1 196 ? -1.772 1.306 9.040 1.00 87.75 196 PHE A N 1
ATOM 1598 C CA . PHE A 1 196 ? -2.857 2.176 8.588 1.00 87.75 196 PHE A CA 1
ATOM 1599 C C . PHE A 1 196 ? -2.980 3.453 9.436 1.00 87.75 196 PHE A C 1
ATOM 1601 O O . PHE A 1 196 ? -2.922 4.562 8.905 1.00 87.75 196 PHE A O 1
ATOM 1608 N N . LEU A 1 197 ? -3.075 3.309 10.764 1.00 88.31 197 LEU A N 1
ATOM 1609 C CA . LEU A 1 197 ? -3.168 4.431 11.715 1.00 88.31 197 LEU A CA 1
ATOM 1610 C C . LEU A 1 197 ? -1.857 5.229 11.817 1.00 88.31 197 LEU A C 1
ATOM 1612 O O . LEU A 1 197 ? -1.844 6.390 12.217 1.00 88.31 197 LEU A O 1
ATOM 1616 N N . GLY A 1 198 ? -0.728 4.610 11.459 1.00 84.31 198 GLY A N 1
ATOM 1617 C CA . GLY A 1 198 ? 0.585 5.250 11.399 1.00 84.31 198 GLY A CA 1
ATOM 1618 C C . GLY A 1 198 ? 0.737 6.258 10.260 1.00 84.31 198 GLY A C 1
ATOM 1619 O O . GLY A 1 198 ? 1.688 7.042 10.278 1.00 84.31 198 GLY A O 1
ATOM 1620 N N . GLY A 1 199 ? -0.208 6.260 9.321 1.00 89.19 199 GLY A N 1
ATOM 1621 C CA . GLY A 1 199 ? -0.181 7.058 8.111 1.00 89.19 199 GLY A CA 1
ATOM 1622 C C . GLY A 1 199 ? 0.608 6.385 6.992 1.00 89.19 199 GLY A C 1
ATOM 1623 O O . GLY A 1 199 ? 1.649 5.762 7.206 1.00 89.19 199 GLY A O 1
ATOM 1624 N N . PHE A 1 200 ? 0.109 6.526 5.770 1.00 91.19 200 PHE A N 1
ATOM 1625 C CA . PHE A 1 200 ? 0.678 5.885 4.588 1.00 91.19 200 PHE A CA 1
ATOM 1626 C C . PHE A 1 200 ? 0.578 6.797 3.369 1.00 91.19 200 PHE A C 1
ATOM 1628 O O . PHE A 1 200 ? -0.171 7.773 3.352 1.00 91.19 200 PHE A O 1
ATOM 1635 N N . LYS A 1 201 ? 1.360 6.483 2.336 1.00 92.62 201 LYS A N 1
ATOM 1636 C CA . LYS A 1 201 ? 1.305 7.191 1.057 1.00 92.62 201 LYS A CA 1
ATOM 1637 C C . LYS A 1 201 ? 0.397 6.450 0.094 1.00 92.62 201 LYS A C 1
ATOM 1639 O O . LYS A 1 201 ? 0.597 5.260 -0.128 1.00 92.62 201 LYS A O 1
ATOM 1644 N N . SER A 1 202 ? -0.559 7.155 -0.493 1.00 95.19 202 SER A N 1
ATOM 1645 C CA . SER A 1 202 ? -1.435 6.605 -1.527 1.00 95.19 202 SER A CA 1
ATOM 1646 C C . SER A 1 202 ? -1.936 7.696 -2.460 1.00 95.19 202 SER A C 1
ATOM 1648 O O . SER A 1 202 ? -1.890 8.881 -2.123 1.00 95.19 202 SER A O 1
ATOM 1650 N N . PHE A 1 203 ? -2.417 7.304 -3.633 1.00 95.94 203 PHE A N 1
ATOM 1651 C CA . PHE A 1 203 ? -3.223 8.196 -4.451 1.00 95.94 203 PHE A CA 1
ATOM 1652 C C . PHE A 1 203 ? -4.593 8.367 -3.805 1.00 95.94 203 PHE A C 1
ATOM 1654 O O . PHE A 1 203 ? -5.211 7.391 -3.380 1.00 95.94 203 PHE A O 1
ATOM 1661 N N . LEU A 1 204 ? -5.047 9.614 -3.733 1.00 95.25 204 LEU A N 1
ATOM 1662 C CA . LEU A 1 204 ? -6.384 9.948 -3.275 1.00 95.25 204 LEU A CA 1
ATOM 1663 C C . LEU A 1 204 ? -7.283 10.145 -4.492 1.00 95.25 204 LEU A C 1
ATOM 1665 O O . LEU A 1 204 ? -6.918 10.855 -5.431 1.00 95.25 204 LEU A O 1
ATOM 1669 N N . TYR A 1 205 ? -8.458 9.536 -4.453 1.00 95.44 205 TYR A N 1
ATOM 1670 C CA . TYR A 1 205 ? -9.463 9.623 -5.497 1.00 95.44 205 TYR A CA 1
ATOM 1671 C C . TYR A 1 205 ? -10.761 10.174 -4.922 1.00 95.44 205 TYR A C 1
ATOM 1673 O O . TYR A 1 205 ? -11.222 9.727 -3.872 1.00 95.44 205 TYR A O 1
ATOM 1681 N N . LEU A 1 206 ? -11.371 11.115 -5.634 1.00 93.94 206 LEU A N 1
ATOM 1682 C CA . LEU A 1 206 ? -12.775 11.444 -5.454 1.00 93.94 206 LEU A CA 1
ATOM 1683 C C . LEU A 1 206 ? -13.597 10.403 -6.209 1.00 93.94 206 LEU A C 1
ATOM 1685 O O . LEU A 1 206 ? -13.492 10.301 -7.429 1.00 93.94 206 LEU A O 1
ATOM 1689 N N . LYS A 1 207 ? -14.402 9.637 -5.486 1.00 93.44 207 LYS A N 1
ATOM 1690 C CA . LYS A 1 207 ? -15.307 8.643 -6.045 1.00 93.44 207 LYS A CA 1
ATOM 1691 C C . LYS A 1 207 ? -16.710 9.235 -6.144 1.00 93.44 207 LYS A C 1
ATOM 1693 O O . LYS A 1 207 ? -17.299 9.584 -5.120 1.00 93.44 207 LYS A O 1
ATOM 1698 N N . THR A 1 208 ? -17.223 9.371 -7.364 1.00 89.44 208 THR A N 1
ATOM 1699 C CA . THR A 1 208 ? -18.589 9.863 -7.607 1.00 89.44 208 THR A CA 1
ATOM 1700 C C . THR A 1 208 ? -19.620 8.750 -7.409 1.00 89.44 208 THR A C 1
ATOM 1702 O O . THR A 1 208 ? -19.273 7.568 -7.328 1.00 89.44 208 THR A O 1
ATOM 1705 N N . LYS A 1 209 ? -20.909 9.111 -7.358 1.00 88.38 209 LYS A N 1
ATOM 1706 C CA . LYS A 1 209 ? -22.016 8.142 -7.279 1.00 88.38 209 LYS A CA 1
ATOM 1707 C C . LYS A 1 209 ? -22.062 7.170 -8.468 1.00 88.38 209 LYS A C 1
ATOM 1709 O O . LYS A 1 209 ? -22.531 6.050 -8.314 1.00 88.38 209 LYS A O 1
ATOM 1714 N N . GLU A 1 210 ? -21.556 7.579 -9.632 1.00 88.88 210 GLU A N 1
ATOM 1715 C CA . GLU A 1 210 ? -21.422 6.754 -10.842 1.00 88.88 210 GLU A CA 1
ATOM 1716 C C . GLU A 1 210 ? -20.171 5.858 -10.836 1.00 88.88 210 GLU A C 1
ATOM 1718 O O . GLU A 1 210 ? -19.801 5.329 -11.880 1.00 88.88 210 GLU A O 1
ATOM 1723 N N . ASP A 1 211 ? -19.505 5.698 -9.687 1.00 86.69 211 ASP A N 1
ATOM 1724 C CA . ASP A 1 211 ? -18.305 4.863 -9.522 1.00 86.69 211 ASP A CA 1
ATOM 1725 C C . ASP A 1 211 ? -17.081 5.368 -10.315 1.00 86.69 211 ASP A C 1
ATOM 1727 O O . ASP A 1 211 ? -16.120 4.637 -10.547 1.00 86.69 211 ASP A O 1
ATOM 1731 N N . VAL A 1 212 ? -17.078 6.647 -10.710 1.00 89.19 212 VAL A N 1
ATOM 1732 C CA . VAL A 1 212 ? -15.923 7.280 -11.358 1.00 89.19 212 VAL A CA 1
ATOM 1733 C C . VAL A 1 212 ? -14.928 7.735 -10.298 1.00 89.19 212 VAL A C 1
ATOM 1735 O O . VAL A 1 212 ? -15.271 8.506 -9.404 1.00 89.19 212 VAL A O 1
ATOM 1738 N N . GLU A 1 213 ? -13.674 7.306 -10.431 1.00 94.12 213 GLU A N 1
ATOM 1739 C CA . GLU A 1 213 ? -12.575 7.695 -9.545 1.00 94.12 213 GLU A CA 1
ATOM 1740 C C . GLU A 1 213 ? -11.701 8.780 -10.190 1.00 94.12 213 GLU A C 1
ATOM 1742 O O . GLU A 1 213 ? -10.942 8.532 -11.130 1.00 94.12 213 GLU A O 1
ATOM 1747 N N . ILE A 1 214 ? -11.793 10.003 -9.668 1.00 94.44 214 ILE A N 1
ATOM 1748 C CA . ILE A 1 214 ? -11.050 11.175 -10.141 1.00 94.44 214 ILE A CA 1
ATOM 1749 C C . ILE A 1 214 ? -9.812 11.374 -9.254 1.00 94.44 214 ILE A C 1
ATOM 1751 O O . ILE A 1 214 ? -9.970 11.617 -8.056 1.00 94.44 214 ILE A O 1
ATOM 1755 N N . PRO A 1 215 ? -8.580 11.298 -9.789 1.00 95.94 215 PRO A N 1
ATOM 1756 C CA . PRO A 1 215 ? -7.372 11.468 -8.989 1.00 95.94 215 PRO A CA 1
ATOM 1757 C C . PRO A 1 215 ? -7.202 12.913 -8.513 1.00 95.94 215 PRO A C 1
ATOM 1759 O O . PRO A 1 215 ? -7.273 13.855 -9.308 1.00 95.94 215 PRO A O 1
ATOM 1762 N N . ILE A 1 216 ? -6.888 13.069 -7.229 1.00 94.00 216 ILE A N 1
ATOM 1763 C CA . ILE A 1 216 ? -6.586 14.354 -6.601 1.00 94.00 216 ILE A CA 1
ATOM 1764 C C . ILE A 1 216 ? -5.090 14.667 -6.700 1.00 94.00 216 ILE A C 1
ATOM 1766 O O . ILE A 1 216 ? -4.228 13.826 -6.438 1.00 94.00 216 ILE A O 1
ATOM 1770 N N . GLY A 1 217 ? -4.768 15.917 -7.021 1.00 93.31 217 GLY A N 1
ATOM 1771 C CA . GLY A 1 217 ? -3.414 16.451 -6.972 1.00 93.31 217 GLY A CA 1
ATOM 1772 C C . GLY A 1 217 ? -2.490 15.914 -8.067 1.00 93.31 217 GLY A C 1
ATOM 1773 O O . GLY A 1 217 ? -2.893 15.660 -9.200 1.00 93.31 217 GLY A O 1
ATOM 1774 N N . ASN A 1 218 ? -1.200 15.815 -7.747 1.00 93.25 218 ASN A N 1
ATOM 1775 C CA . ASN A 1 218 ? -0.116 15.537 -8.700 1.00 93.25 218 ASN A CA 1
ATOM 1776 C C . ASN A 1 218 ? 0.791 14.380 -8.267 1.00 93.25 218 ASN A C 1
ATOM 1778 O O . ASN A 1 218 ? 1.923 14.261 -8.732 1.00 93.25 218 ASN A O 1
ATOM 1782 N N . GLY A 1 219 ? 0.324 13.546 -7.344 1.00 92.81 219 GLY A N 1
ATOM 1783 C CA . GLY A 1 219 ? 1.103 12.427 -6.849 1.00 92.81 219 GLY A CA 1
ATOM 1784 C C . GLY A 1 219 ? 0.505 11.811 -5.599 1.00 92.81 219 GLY A C 1
ATOM 1785 O O . GLY A 1 219 ? -0.628 12.106 -5.224 1.00 92.81 219 GLY A O 1
ATOM 1786 N N . LEU A 1 220 ? 1.297 10.960 -4.955 1.00 93.75 220 LEU A N 1
ATOM 1787 C CA . LEU A 1 220 ? 0.932 10.336 -3.691 1.00 93.75 220 LEU A CA 1
ATOM 1788 C C . LEU A 1 220 ? 0.722 11.388 -2.594 1.00 93.75 220 LEU A C 1
ATOM 1790 O O . LEU A 1 220 ? 1.538 12.295 -2.417 1.00 93.75 220 LEU A O 1
ATOM 1794 N N . MET A 1 221 ? -0.336 11.206 -1.813 1.00 92.88 221 MET A N 1
ATOM 1795 C CA . MET A 1 221 ? -0.655 11.999 -0.632 1.00 92.88 221 MET A CA 1
ATOM 1796 C C . MET A 1 221 ? -0.352 11.195 0.631 1.00 92.88 221 MET A C 1
ATOM 1798 O O . MET A 1 221 ? -0.470 9.970 0.640 1.00 92.88 221 MET A O 1
ATOM 1802 N N . ASN A 1 222 ? 0.034 11.886 1.706 1.00 92.25 222 ASN A N 1
ATOM 1803 C CA . ASN A 1 222 ? 0.093 11.272 3.029 1.00 92.25 222 ASN A CA 1
ATOM 1804 C C . ASN A 1 222 ? -1.335 11.202 3.577 1.00 92.25 222 ASN A C 1
ATOM 1806 O O . ASN A 1 222 ? -1.935 12.236 3.865 1.00 92.25 222 ASN A O 1
ATOM 1810 N N . ILE A 1 223 ? -1.868 9.994 3.709 1.00 90.94 223 ILE A N 1
ATOM 1811 C CA . ILE A 1 223 ? -3.166 9.737 4.322 1.00 90.94 223 ILE A CA 1
ATOM 1812 C C . ILE A 1 223 ? -2.915 9.426 5.789 1.00 90.94 223 ILE A C 1
ATOM 1814 O O . ILE A 1 223 ? -2.131 8.534 6.111 1.00 90.94 223 ILE A O 1
ATOM 1818 N N . PHE A 1 224 ? -3.564 10.182 6.671 1.00 87.94 224 PHE A N 1
ATOM 1819 C CA . PHE A 1 224 ? -3.444 10.022 8.111 1.00 87.94 224 PHE A CA 1
ATOM 1820 C C . PHE A 1 224 ? -4.827 9.854 8.725 1.00 87.94 224 PHE A C 1
ATOM 1822 O O . PHE A 1 224 ? -5.674 10.738 8.613 1.00 87.94 224 PHE A O 1
ATOM 1829 N N . MET A 1 225 ? -5.040 8.708 9.366 1.00 86.94 225 MET A N 1
ATOM 1830 C CA . MET A 1 225 ? -6.253 8.412 10.120 1.00 86.94 225 MET A CA 1
ATOM 1831 C C . MET A 1 225 ? -5.845 8.238 11.582 1.00 86.94 225 MET A C 1
ATOM 1833 O O . MET A 1 225 ? -5.373 7.162 11.945 1.00 86.94 225 MET A O 1
ATOM 1837 N N . PRO A 1 226 ? -5.933 9.300 12.406 1.00 85.31 226 PRO A N 1
ATOM 1838 C CA . PRO A 1 226 ? -5.437 9.263 13.784 1.00 85.31 226 PRO A CA 1
ATOM 1839 C C . PRO A 1 226 ? -6.196 8.255 14.646 1.00 85.31 226 PRO A C 1
ATOM 1841 O O . PRO A 1 226 ? -5.634 7.672 15.577 1.00 85.31 226 PRO A O 1
ATOM 1844 N N . GLU A 1 227 ? -7.470 8.062 14.320 1.00 90.56 227 GLU A N 1
ATOM 1845 C CA . GLU A 1 227 ? -8.396 7.237 15.065 1.00 90.56 227 GLU A CA 1
ATOM 1846 C C . GLU A 1 227 ? -9.334 6.496 14.112 1.00 90.56 227 GLU A C 1
ATOM 1848 O O . GLU A 1 227 ? -9.793 7.050 13.111 1.00 90.56 227 GLU A O 1
ATOM 1853 N N . LEU A 1 228 ? -9.632 5.245 14.454 1.00 90.38 228 LEU A N 1
ATOM 1854 C CA . LEU A 1 228 ? -10.734 4.484 13.887 1.00 90.38 228 LEU A CA 1
ATOM 1855 C C . LEU A 1 228 ? -11.720 4.137 15.002 1.00 90.38 228 LEU A C 1
ATOM 1857 O O . LEU A 1 228 ? -11.391 3.355 15.895 1.00 90.38 228 LEU A O 1
ATOM 1861 N N . THR A 1 229 ? -12.927 4.688 14.913 1.00 93.19 229 THR A N 1
ATOM 1862 C CA . THR A 1 229 ? -14.017 4.461 15.867 1.00 93.19 229 THR A CA 1
ATOM 1863 C C . THR A 1 229 ? -15.072 3.551 15.240 1.00 93.19 229 THR A C 1
ATOM 1865 O O . THR A 1 229 ? -15.602 3.845 14.169 1.00 93.19 229 THR A O 1
ATOM 1868 N N . ILE A 1 230 ? -15.396 2.447 15.908 1.00 93.56 230 ILE A N 1
ATOM 1869 C CA . ILE A 1 230 ? -16.357 1.441 15.451 1.00 93.56 230 ILE A CA 1
ATOM 1870 C C . ILE A 1 230 ? -17.426 1.278 16.528 1.00 93.56 230 ILE A C 1
ATOM 1872 O O . ILE A 1 230 ? -17.115 0.943 17.670 1.00 93.56 230 ILE A O 1
ATOM 1876 N N . LYS A 1 231 ? -18.692 1.485 16.162 1.00 95.44 231 LYS A N 1
ATOM 1877 C CA . LYS A 1 231 ? -19.834 1.155 17.023 1.00 95.44 231 LYS A CA 1
ATOM 1878 C C . LYS A 1 231 ? -20.192 -0.317 16.839 1.00 95.44 231 LYS A C 1
ATOM 1880 O O . LYS A 1 231 ? -20.301 -0.779 15.702 1.00 95.44 231 LYS A O 1
ATOM 1885 N N . LYS A 1 232 ? -20.330 -1.047 17.942 1.00 95.50 232 LYS A N 1
ATOM 1886 C CA . LYS A 1 232 ? -20.640 -2.476 17.970 1.00 95.50 232 LYS A CA 1
ATOM 1887 C C . LYS A 1 232 ? -21.935 -2.704 18.736 1.00 95.50 232 LYS A C 1
ATOM 1889 O O . LYS A 1 232 ? -21.993 -2.409 19.923 1.00 95.50 232 LYS A O 1
ATOM 1894 N N . GLU A 1 233 ? -22.930 -3.264 18.055 1.00 94.94 233 GLU A N 1
ATOM 1895 C CA . GLU A 1 233 ? -24.192 -3.732 18.645 1.00 94.94 233 GLU A CA 1
ATOM 1896 C C . GLU A 1 233 ? -24.027 -5.195 19.093 1.00 94.94 233 GLU A C 1
ATOM 1898 O O . GLU A 1 233 ? -24.606 -6.120 18.525 1.00 94.94 233 GLU A O 1
ATOM 1903 N N . GLU A 1 234 ? -23.123 -5.412 20.047 1.00 94.31 234 GLU A N 1
ATOM 1904 C CA . GLU A 1 234 ? -22.748 -6.725 20.570 1.00 94.31 234 GLU A CA 1
ATOM 1905 C C . GLU A 1 234 ? -22.758 -6.683 22.104 1.00 94.31 234 GLU A C 1
ATOM 1907 O O . GLU A 1 234 ? -22.253 -5.737 22.717 1.00 94.31 234 GLU A O 1
ATOM 1912 N N . SER A 1 235 ? -23.303 -7.728 22.734 1.00 93.94 235 SER A N 1
ATOM 1913 C CA . SER A 1 235 ? -23.353 -7.819 24.193 1.00 93.94 235 SER A CA 1
ATOM 1914 C C . SER A 1 235 ? -21.957 -7.905 24.809 1.00 93.94 235 SER A C 1
ATOM 1916 O O . SER A 1 235 ? -21.067 -8.599 24.308 1.00 93.94 235 SER A O 1
ATOM 1918 N N . VAL A 1 236 ? -21.798 -7.235 25.946 1.00 94.88 236 VAL A N 1
ATOM 1919 C CA . VAL A 1 236 ? -20.589 -7.269 26.765 1.00 94.88 236 VAL A CA 1
ATOM 1920 C C . VAL A 1 236 ? -20.869 -8.077 28.016 1.00 94.88 236 VAL A C 1
ATOM 1922 O O . VAL A 1 236 ? -21.847 -7.817 28.719 1.00 94.88 236 VAL A O 1
ATOM 1925 N N . TYR A 1 237 ? -20.005 -9.050 28.288 1.00 94.81 237 TYR A N 1
ATOM 1926 C CA . TYR A 1 237 ? -20.178 -10.000 29.376 1.00 94.81 237 TYR A CA 1
ATOM 1927 C C . TYR A 1 237 ? -19.077 -9.859 30.414 1.00 94.81 237 TYR A C 1
ATOM 1929 O O . TYR A 1 237 ? -17.898 -9.739 30.080 1.00 94.81 237 TYR A O 1
ATOM 1937 N N . ILE A 1 238 ? -19.456 -9.980 31.679 1.00 94.12 238 ILE A N 1
ATOM 1938 C CA . ILE A 1 238 ? -18.536 -10.354 32.748 1.00 94.12 238 ILE A CA 1
ATOM 1939 C C . ILE A 1 238 ? -19.044 -11.685 33.280 1.00 94.12 238 ILE A C 1
ATOM 1941 O O . ILE A 1 238 ? -20.170 -11.775 33.766 1.00 94.12 238 ILE A O 1
ATOM 1945 N N . ARG A 1 239 ? -18.237 -12.743 33.135 1.00 89.50 239 ARG A N 1
ATOM 1946 C CA . ARG A 1 239 ? -18.674 -14.129 33.359 1.00 89.50 239 ARG A CA 1
ATOM 1947 C C . ARG A 1 239 ? -19.879 -14.479 32.468 1.00 89.50 239 ARG A C 1
ATOM 1949 O O . ARG A 1 239 ? -19.691 -14.689 31.275 1.00 89.50 239 ARG A O 1
ATOM 1956 N N . ASN A 1 240 ? -21.085 -14.520 33.035 1.00 88.06 240 ASN A N 1
ATOM 1957 C CA . ASN A 1 240 ? -22.334 -14.833 32.333 1.00 88.06 240 ASN A CA 1
ATOM 1958 C C . ASN A 1 240 ? -23.315 -13.650 32.334 1.00 88.06 240 ASN A C 1
ATOM 1960 O O . ASN A 1 240 ? -24.366 -13.741 31.704 1.00 88.06 240 ASN A O 1
ATOM 1964 N N . ASP A 1 241 ? -22.981 -12.559 33.026 1.00 91.81 241 ASP A N 1
ATOM 1965 C CA . ASP A 1 241 ? -23.859 -11.406 33.182 1.00 91.81 241 ASP A CA 1
ATOM 1966 C C . ASP A 1 241 ? -23.631 -10.426 32.033 1.00 91.81 241 ASP A C 1
ATOM 1968 O O . ASP A 1 241 ? -22.493 -10.050 31.733 1.00 91.81 241 ASP A O 1
ATOM 1972 N N . ILE A 1 242 ? -24.722 -10.009 31.389 1.00 92.94 242 ILE A N 1
ATOM 1973 C CA . ILE A 1 242 ? -24.694 -8.978 30.351 1.00 92.94 242 ILE A CA 1
ATOM 1974 C C . ILE A 1 242 ? -24.627 -7.620 31.043 1.00 92.94 242 ILE A C 1
ATOM 1976 O O . ILE A 1 242 ? -25.578 -7.206 31.703 1.00 92.94 242 ILE A O 1
ATOM 1980 N N . VAL A 1 243 ? -23.513 -6.914 30.867 1.00 92.56 243 VAL A N 1
ATOM 1981 C CA . VAL A 1 243 ? -23.287 -5.590 31.470 1.00 92.56 243 VAL A CA 1
ATOM 1982 C C . VAL A 1 243 ? -23.577 -4.439 30.505 1.00 92.56 243 VAL A C 1
ATOM 1984 O O . VAL A 1 243 ? -23.838 -3.321 30.944 1.00 92.56 243 VAL A O 1
ATOM 1987 N N . ALA A 1 244 ? -23.577 -4.710 29.197 1.00 91.88 244 ALA A N 1
ATOM 1988 C CA . ALA A 1 244 ? -24.033 -3.791 28.156 1.00 91.88 244 ALA A CA 1
ATOM 1989 C C . ALA A 1 244 ? -24.464 -4.553 26.896 1.00 91.88 244 ALA A C 1
ATOM 1991 O O . ALA A 1 244 ? -24.081 -5.705 26.693 1.00 91.88 244 ALA A O 1
ATOM 1992 N N . SER A 1 245 ? -25.243 -3.895 26.038 1.00 92.06 245 SER A N 1
ATOM 1993 C CA . SER A 1 245 ? -25.707 -4.442 24.750 1.00 92.06 245 SER A CA 1
ATOM 1994 C C . SER A 1 245 ? -24.924 -3.919 23.544 1.00 92.06 245 SER A C 1
ATOM 1996 O O . SER A 1 245 ? -25.036 -4.471 22.454 1.00 92.06 245 SER A O 1
ATOM 1998 N N . ASN A 1 246 ? -24.138 -2.864 23.751 1.00 94.50 246 ASN A N 1
ATOM 1999 C CA . ASN A 1 246 ? -23.334 -2.208 22.740 1.00 94.50 246 ASN A CA 1
ATOM 2000 C C . ASN A 1 246 ? -22.054 -1.644 23.372 1.00 94.50 246 ASN A C 1
ATOM 2002 O O . ASN A 1 246 ? -21.951 -1.475 24.591 1.00 94.50 246 ASN A O 1
ATOM 2006 N N . TYR A 1 247 ? -21.067 -1.353 22.532 1.00 95.50 247 TYR A N 1
ATOM 2007 C CA . TYR A 1 247 ? -19.862 -0.636 22.931 1.00 95.50 247 TYR A CA 1
ATOM 2008 C C . TYR A 1 247 ? -19.244 0.101 21.744 1.00 95.50 247 TYR A C 1
ATOM 2010 O O . TYR A 1 247 ? -19.480 -0.219 20.575 1.00 95.50 247 TYR A O 1
ATOM 2018 N N . VAL A 1 248 ? -18.418 1.100 22.046 1.00 96.44 248 VAL A N 1
ATOM 2019 C CA . VAL A 1 248 ? -17.622 1.809 21.044 1.00 96.44 248 VAL A CA 1
ATOM 2020 C C . VAL A 1 248 ? -16.169 1.385 21.175 1.00 96.44 248 VAL A C 1
ATOM 2022 O O . VAL A 1 248 ? -15.552 1.523 22.231 1.00 96.44 248 VAL A O 1
ATOM 2025 N N . LEU A 1 249 ? -15.630 0.859 20.084 1.00 94.50 249 LEU A N 1
ATOM 2026 C CA . LEU A 1 249 ? -14.246 0.444 19.959 1.00 94.50 249 LEU A CA 1
ATOM 2027 C C . LEU A 1 249 ? -13.460 1.524 19.228 1.00 94.50 249 LEU A C 1
ATOM 2029 O O . LEU A 1 249 ? -13.761 1.842 18.080 1.00 94.50 249 LEU A O 1
ATOM 2033 N N . THR A 1 250 ? -12.434 2.051 19.880 1.00 94.31 250 THR A N 1
ATOM 2034 C CA . THR A 1 250 ? -11.550 3.064 19.310 1.00 94.31 250 THR A CA 1
ATOM 2035 C C . THR A 1 250 ? -10.144 2.497 19.186 1.00 94.31 250 THR A C 1
ATOM 2037 O O . THR A 1 250 ? -9.556 2.003 20.151 1.00 94.31 250 THR A O 1
ATOM 2040 N N . TYR A 1 251 ? -9.582 2.594 17.986 1.00 90.81 251 TYR A N 1
ATOM 2041 C CA . TYR A 1 251 ? -8.189 2.278 17.717 1.00 90.81 251 TYR A CA 1
ATOM 2042 C C . TYR A 1 251 ? -7.415 3.546 17.404 1.00 90.81 251 TYR A C 1
ATOM 2044 O O . TYR A 1 251 ? -7.767 4.287 16.491 1.00 90.81 251 TYR A O 1
ATOM 2052 N N . THR A 1 252 ? -6.306 3.738 18.108 1.00 90.25 252 THR A N 1
ATOM 2053 C CA . THR A 1 252 ? -5.282 4.720 17.749 1.00 90.25 252 THR A CA 1
ATOM 2054 C C . THR A 1 252 ? -3.961 4.002 17.509 1.00 90.25 252 THR A C 1
ATOM 2056 O O . THR A 1 252 ? -3.815 2.806 17.783 1.00 90.25 252 THR A O 1
ATOM 2059 N N . LYS A 1 253 ? -2.955 4.728 17.017 1.00 84.19 253 LYS A N 1
ATOM 2060 C CA . LYS A 1 253 ? -1.591 4.194 16.897 1.00 84.19 253 LYS A CA 1
ATOM 2061 C C . LYS A 1 253 ? -1.031 3.687 18.237 1.00 84.19 253 LYS A C 1
ATOM 2063 O O . LYS A 1 253 ? -0.194 2.787 18.252 1.00 84.19 253 LYS A O 1
ATOM 2068 N N . GLU A 1 254 ? -1.475 4.276 19.344 1.00 86.00 254 GLU A N 1
ATOM 2069 C CA . GLU A 1 254 ? -0.892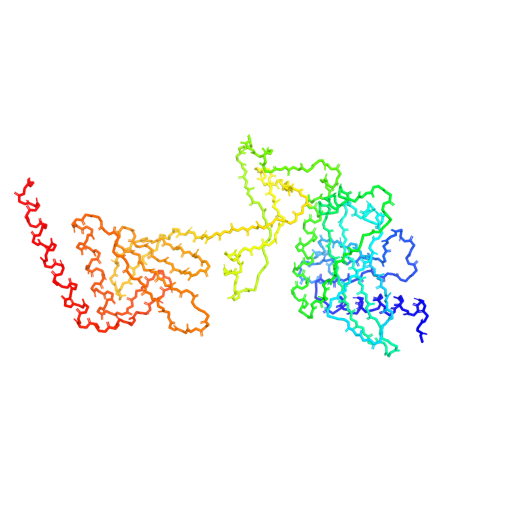 4.094 20.678 1.00 86.00 254 GLU A CA 1
ATOM 2070 C C . GLU A 1 254 ? -1.772 3.284 21.624 1.00 86.00 254 GLU A C 1
ATOM 2072 O O . GLU A 1 254 ? -1.291 2.811 22.649 1.00 86.00 254 GLU A O 1
ATOM 2077 N N . SER A 1 255 ? -3.056 3.109 21.318 1.00 89.44 255 SER A N 1
ATOM 2078 C CA . SER A 1 255 ? -3.987 2.466 22.240 1.00 89.44 255 SER A CA 1
ATOM 2079 C C . SER A 1 255 ? -5.146 1.782 21.532 1.00 89.44 255 SER A C 1
ATOM 2081 O O . SER A 1 255 ? -5.426 2.037 20.362 1.00 89.44 255 SER A O 1
ATOM 2083 N N . VAL A 1 256 ? -5.797 0.886 22.260 1.00 90.81 256 VAL A N 1
ATOM 2084 C CA . VAL A 1 256 ? -7.134 0.383 21.943 1.00 90.81 256 VAL A CA 1
ATOM 2085 C C . VAL A 1 256 ? -8.018 0.719 23.128 1.00 90.81 256 VAL A C 1
ATOM 2087 O O . VAL A 1 256 ? -7.604 0.484 24.265 1.00 90.81 256 VAL A O 1
ATOM 2090 N N . SER A 1 257 ? -9.207 1.255 22.890 1.00 93.88 257 SER A N 1
ATOM 2091 C CA . SER A 1 257 ? -10.156 1.542 23.956 1.00 93.88 257 SER A CA 1
ATOM 2092 C C . SER A 1 257 ? -11.546 0.996 23.676 1.00 93.88 257 SER A C 1
ATOM 2094 O O . SER A 1 257 ? -12.009 0.966 22.539 1.00 93.88 257 SER A O 1
ATOM 2096 N N . TYR A 1 258 ? -12.195 0.572 24.753 1.00 94.81 258 TYR A N 1
ATOM 2097 C CA . TYR A 1 258 ? -13.553 0.061 24.787 1.00 94.81 258 TYR A CA 1
ATOM 2098 C C . TYR A 1 258 ? -14.362 1.003 25.665 1.00 94.81 258 TYR A C 1
ATOM 2100 O O . TYR A 1 258 ? -14.143 1.070 26.876 1.00 94.81 258 TYR A O 1
ATOM 2108 N N . LYS A 1 259 ? -15.256 1.769 25.048 1.00 95.62 259 LYS A N 1
ATOM 2109 C CA . LYS A 1 259 ? -16.198 2.634 25.750 1.00 95.62 259 LYS A CA 1
ATOM 2110 C C . LYS A 1 259 ? -17.523 1.897 25.891 1.00 95.62 259 LYS A C 1
ATOM 2112 O O . LYS A 1 259 ? -18.138 1.538 24.886 1.00 95.62 259 LYS A O 1
ATOM 2117 N N . LEU A 1 260 ? -17.938 1.681 27.132 1.00 93.19 260 LEU A N 1
ATOM 2118 C CA . LEU A 1 260 ? -19.184 1.014 27.480 1.00 93.19 260 LEU A CA 1
ATOM 2119 C C . LEU A 1 260 ? -20.252 2.074 27.766 1.00 93.19 260 LEU A C 1
ATOM 2121 O O . LEU A 1 260 ? -20.322 2.575 28.886 1.00 93.19 260 LEU A O 1
ATOM 2125 N N . GLU A 1 261 ? -21.037 2.451 26.752 1.00 87.44 261 GLU A N 1
ATOM 2126 C CA . GLU A 1 261 ? -22.047 3.521 26.852 1.00 87.44 261 GLU A CA 1
ATOM 2127 C C . GLU A 1 261 ? -21.477 4.777 27.559 1.00 87.44 261 GLU A C 1
ATOM 2129 O O . GLU A 1 261 ? -20.416 5.275 27.169 1.00 87.44 261 GLU A O 1
ATOM 2134 N N . ASN A 1 262 ? -22.145 5.262 28.610 1.00 89.38 262 ASN A N 1
ATOM 2135 C CA . ASN A 1 262 ? -21.674 6.334 29.493 1.00 89.38 262 ASN A CA 1
ATOM 2136 C C . ASN A 1 262 ? -21.027 5.802 30.785 1.00 89.38 262 ASN A C 1
ATOM 2138 O O . ASN A 1 262 ? -20.781 6.567 31.703 1.00 89.38 262 ASN A O 1
ATOM 2142 N N . LEU A 1 263 ? -20.766 4.498 30.907 1.00 92.12 263 LEU A N 1
ATOM 2143 C CA . LEU A 1 263 ? -20.335 3.900 32.173 1.00 92.12 263 LEU A CA 1
ATOM 2144 C C . LEU A 1 263 ? -18.830 4.046 32.397 1.00 92.12 263 LEU A C 1
ATOM 2146 O O . LEU A 1 263 ? -18.399 4.675 33.362 1.00 92.12 263 LEU A O 1
ATOM 2150 N N . PHE A 1 264 ? -18.013 3.469 31.516 1.00 92.12 264 PHE A N 1
ATOM 2151 C CA . PHE A 1 264 ? -16.558 3.580 31.615 1.00 92.12 264 PHE A CA 1
ATOM 2152 C C . PHE A 1 264 ? -15.852 3.427 30.266 1.00 92.12 264 PHE A C 1
ATOM 2154 O O . PHE A 1 264 ? -16.387 2.876 29.300 1.00 92.12 264 PHE A O 1
ATOM 2161 N N . LEU A 1 265 ? -14.604 3.890 30.235 1.00 94.31 265 LEU A N 1
ATOM 2162 C CA . LEU A 1 265 ? -13.633 3.697 29.170 1.00 94.31 265 LEU A CA 1
ATOM 2163 C C . LEU A 1 265 ? -12.516 2.779 29.669 1.00 94.31 265 LEU A C 1
ATOM 2165 O O . LEU A 1 265 ? -11.730 3.151 30.539 1.00 94.31 265 LEU A O 1
ATOM 2169 N N . LEU A 1 266 ? -12.412 1.585 29.089 1.00 93.38 266 LEU A N 1
ATOM 2170 C CA . LEU A 1 266 ? -11.261 0.709 29.280 1.00 93.38 266 LEU A CA 1
ATOM 2171 C C . LEU A 1 266 ? -10.263 0.963 28.153 1.00 93.38 266 LEU A C 1
ATOM 2173 O O . LEU A 1 266 ? -10.501 0.572 27.012 1.00 93.38 266 LEU A O 1
ATOM 2177 N N . LYS A 1 267 ? -9.135 1.599 28.462 1.00 92.69 267 LYS A N 1
ATOM 2178 C CA . LYS A 1 267 ? -8.078 1.923 27.497 1.00 92.69 267 LYS A CA 1
ATOM 2179 C C . LYS A 1 267 ? -6.843 1.081 27.771 1.00 92.69 267 LYS A C 1
ATOM 2181 O O . LYS A 1 267 ? -6.379 1.009 28.901 1.00 92.69 267 LYS A O 1
ATOM 2186 N N . SER A 1 268 ? -6.292 0.462 26.735 1.00 88.81 268 SER A N 1
ATOM 2187 C CA . SER A 1 268 ? -5.089 -0.366 26.806 1.00 88.81 268 SER A CA 1
ATOM 2188 C C . SER A 1 268 ? -4.004 0.196 25.892 1.00 88.81 268 SER A C 1
ATOM 2190 O O . SER A 1 268 ? -4.241 0.410 24.700 1.00 88.81 268 SER A O 1
ATOM 2192 N N . GLU A 1 269 ? -2.810 0.438 26.435 1.00 86.69 269 GLU A N 1
ATOM 2193 C CA . GLU A 1 269 ? -1.668 0.944 25.668 1.00 86.69 269 GLU A CA 1
ATOM 2194 C C . GLU A 1 269 ? -1.084 -0.139 24.746 1.00 86.69 269 GLU A C 1
ATOM 2196 O O . GLU A 1 269 ? -0.801 -1.269 25.156 1.00 86.69 269 GLU A O 1
ATOM 2201 N N . GLN A 1 270 ? -0.834 0.222 23.490 1.00 74.62 270 GLN A N 1
ATOM 2202 C CA . GLN A 1 270 ? -0.130 -0.607 22.519 1.00 74.62 270 GLN A CA 1
ATOM 2203 C C . GLN A 1 270 ? 1.388 -0.423 22.676 1.00 74.62 270 GLN A C 1
ATOM 2205 O O . GLN A 1 270 ? 2.010 0.372 21.971 1.00 74.62 270 GLN A O 1
ATOM 2210 N N . LYS A 1 271 ? 2.018 -1.177 23.587 1.00 64.06 271 LYS A N 1
ATOM 2211 C CA . LYS A 1 271 ? 3.490 -1.283 23.650 1.00 64.06 271 LYS A CA 1
ATOM 2212 C C . LYS A 1 271 ? 4.019 -2.403 22.731 1.00 64.06 271 LYS A C 1
ATOM 2214 O O . LYS A 1 271 ? 3.323 -3.404 22.536 1.00 64.06 271 LYS A O 1
ATOM 2219 N N . PRO A 1 272 ? 5.231 -2.263 22.146 1.00 57.28 272 PRO A N 1
ATOM 2220 C CA . PRO A 1 272 ? 5.919 -3.358 21.451 1.00 57.28 272 PRO A CA 1
ATOM 2221 C C . PRO A 1 272 ? 6.172 -4.555 22.391 1.00 57.28 272 PRO A C 1
ATOM 2223 O O . PRO A 1 272 ? 6.086 -4.411 23.607 1.00 57.28 272 PRO A O 1
ATOM 2226 N N . PRO A 1 273 ? 6.453 -5.745 21.836 1.00 52.88 273 PRO A N 1
ATOM 2227 C CA . PRO A 1 273 ? 5.709 -6.970 22.092 1.00 52.88 273 PRO A CA 1
ATOM 2228 C C . PRO A 1 273 ? 5.895 -7.493 23.524 1.00 52.88 273 PRO A C 1
ATOM 2230 O O . PRO A 1 273 ? 6.752 -8.331 23.791 1.00 52.88 273 PRO A O 1
ATOM 2233 N N . SER A 1 274 ? 5.037 -7.049 24.442 1.00 54.44 274 SER A N 1
ATOM 2234 C CA . SER A 1 274 ? 4.772 -7.738 25.704 1.00 54.44 274 SER A CA 1
ATOM 2235 C C . SER A 1 274 ? 3.320 -8.209 25.729 1.00 54.44 274 SER A C 1
ATOM 2237 O O . SER A 1 274 ? 2.403 -7.478 25.360 1.00 54.44 274 SER A O 1
ATOM 2239 N N . THR A 1 275 ? 3.093 -9.442 26.181 1.00 59.03 275 THR A N 1
ATOM 2240 C CA . THR A 1 275 ? 1.741 -9.997 26.386 1.00 59.03 275 THR A CA 1
ATOM 2241 C C . THR A 1 275 ? 0.976 -9.271 27.494 1.00 59.03 275 THR A C 1
ATOM 2243 O O . THR A 1 275 ? -0.249 -9.319 27.535 1.00 59.03 275 THR A O 1
ATOM 2246 N N . LYS A 1 276 ? 1.686 -8.557 28.375 1.00 67.62 276 LYS A N 1
ATOM 2247 C CA . LYS A 1 276 ? 1.107 -7.671 29.386 1.00 67.62 276 LYS A CA 1
ATOM 2248 C C . LYS A 1 276 ? 1.053 -6.242 28.863 1.00 67.62 276 LYS A C 1
ATOM 2250 O O . LYS A 1 276 ? 2.078 -5.701 28.445 1.00 67.62 276 LYS A O 1
ATOM 2255 N N . ARG A 1 277 ? -0.131 -5.636 28.929 1.00 76.25 277 ARG A N 1
ATOM 2256 C CA . ARG A 1 277 ? -0.370 -4.229 28.594 1.00 76.25 277 ARG A CA 1
ATOM 2257 C C . ARG A 1 277 ? -0.828 -3.479 29.832 1.00 76.25 277 ARG A C 1
ATOM 2259 O O . ARG A 1 277 ? -1.569 -4.024 30.648 1.00 76.25 277 ARG A O 1
ATOM 2266 N N . ILE A 1 278 ? -0.384 -2.234 29.958 1.00 80.81 278 ILE A N 1
ATOM 2267 C CA . ILE A 1 278 ? -0.932 -1.324 30.962 1.00 80.81 278 ILE A CA 1
ATOM 2268 C C . ILE A 1 278 ? -2.290 -0.872 30.440 1.00 80.81 278 ILE A C 1
ATOM 2270 O O . ILE A 1 278 ? -2.404 -0.452 29.286 1.00 80.81 278 ILE A O 1
ATOM 2274 N N . SER A 1 279 ? -3.309 -1.017 31.279 1.00 85.12 279 SER A N 1
ATOM 2275 C CA . SER A 1 279 ? -4.664 -0.591 30.957 1.00 85.12 279 SER A CA 1
ATOM 2276 C C . SER A 1 279 ? -5.176 0.333 32.050 1.00 85.12 279 SER A C 1
ATOM 2278 O O . SER A 1 279 ? -4.908 0.111 33.230 1.00 85.12 279 SER A O 1
ATOM 2280 N N . THR A 1 280 ? -5.900 1.365 31.646 1.00 88.56 280 THR A N 1
ATOM 2281 C CA . THR A 1 280 ? -6.574 2.317 32.523 1.00 88.56 280 THR A CA 1
ATOM 2282 C C . THR A 1 280 ? -8.075 2.139 32.369 1.00 88.56 280 THR A C 1
ATOM 2284 O O . THR A 1 280 ? -8.566 1.974 31.250 1.00 88.56 280 THR A O 1
ATOM 2287 N N . LEU A 1 281 ? -8.795 2.178 33.486 1.00 90.88 281 LEU A N 1
ATOM 2288 C CA . LEU A 1 281 ? -10.251 2.233 33.505 1.00 90.88 281 LEU A CA 1
ATOM 2289 C C . LEU A 1 281 ? -10.658 3.604 34.037 1.00 90.88 281 LEU A C 1
ATOM 2291 O O . LEU A 1 281 ? -10.284 3.974 35.148 1.00 90.88 281 LEU A O 1
ATOM 2295 N N . GLU A 1 282 ? -11.393 4.347 33.224 1.00 93.44 282 GLU A N 1
ATOM 2296 C CA . GLU A 1 282 ? -11.928 5.667 33.548 1.00 93.44 282 GLU A CA 1
ATOM 2297 C C . GLU A 1 282 ? -13.450 5.567 33.648 1.00 93.44 282 GLU A C 1
ATOM 2299 O O . GLU A 1 282 ? -14.085 5.080 32.717 1.00 93.44 282 GLU A O 1
ATOM 2304 N N . ILE A 1 283 ? -14.036 5.996 34.768 1.00 93.19 283 ILE A N 1
ATOM 2305 C CA . ILE A 1 283 ? -15.495 6.074 34.930 1.00 93.19 283 ILE A CA 1
ATOM 2306 C C . ILE A 1 283 ? -15.982 7.323 34.191 1.00 93.19 283 ILE A C 1
ATOM 2308 O O . ILE A 1 283 ? -15.493 8.414 34.462 1.00 93.19 283 ILE A O 1
ATOM 2312 N N . LEU A 1 284 ? -16.923 7.148 33.262 1.00 94.38 284 LEU A N 1
ATOM 2313 C CA . LEU A 1 284 ? -17.498 8.225 32.444 1.00 94.38 284 LEU A CA 1
ATOM 2314 C C . LEU A 1 284 ? -18.883 8.676 32.932 1.00 94.38 284 LEU A C 1
ATOM 2316 O O . LEU A 1 284 ? -19.472 9.567 32.335 1.00 94.38 284 LEU A O 1
ATOM 2320 N N . ALA A 1 285 ? -19.418 8.013 33.955 1.00 93.06 285 ALA A N 1
ATOM 2321 C CA . ALA A 1 285 ? -20.786 8.199 34.406 1.00 93.06 285 ALA A CA 1
ATOM 2322 C C . ALA A 1 285 ? -21.006 9.567 35.066 1.00 93.06 285 ALA A C 1
ATOM 2324 O O . ALA A 1 285 ? -20.337 9.905 36.048 1.00 93.06 285 ALA A O 1
ATOM 2325 N N . ASP A 1 286 ? -22.003 10.303 34.577 1.00 91.56 286 ASP A N 1
ATOM 2326 C CA . ASP A 1 286 ? -22.267 11.682 34.996 1.00 91.56 286 ASP A CA 1
ATOM 2327 C C . ASP A 1 286 ? -23.384 11.771 36.048 1.00 91.56 286 ASP A C 1
ATOM 2329 O O . ASP A 1 286 ? -23.340 12.625 36.936 1.00 91.56 286 ASP A O 1
ATOM 2333 N N . THR A 1 287 ? -24.375 10.876 35.999 1.00 92.12 287 THR A N 1
ATOM 2334 C CA . THR A 1 287 ? -25.483 10.833 36.973 1.00 92.12 287 THR A CA 1
ATOM 2335 C C . THR A 1 287 ? -25.216 9.867 38.130 1.00 92.12 287 THR A C 1
ATOM 2337 O O . THR A 1 287 ? -24.387 8.966 38.028 1.00 92.12 287 THR A O 1
ATOM 2340 N N . THR A 1 288 ? -25.937 10.020 39.251 1.00 92.62 288 THR A N 1
ATOM 2341 C CA . THR A 1 288 ? -25.785 9.097 40.399 1.00 92.62 288 THR A CA 1
ATOM 2342 C C . THR A 1 288 ? -26.163 7.665 40.016 1.00 92.62 288 THR A C 1
ATOM 2344 O O . THR A 1 288 ? -25.404 6.747 40.322 1.00 92.62 288 THR A O 1
ATOM 2347 N N . ASP A 1 289 ? -27.254 7.478 39.269 1.00 91.69 289 ASP A N 1
ATOM 2348 C CA . ASP A 1 289 ? -27.681 6.164 38.776 1.00 91.69 289 ASP A CA 1
ATOM 2349 C C . ASP A 1 289 ? -26.644 5.530 37.833 1.00 91.69 289 ASP A C 1
ATOM 2351 O O . ASP A 1 289 ? -26.281 4.360 37.992 1.00 91.69 289 ASP A O 1
ATOM 2355 N N . GLU A 1 290 ? -26.104 6.298 36.878 1.00 93.25 290 GLU A N 1
ATOM 2356 C CA . GLU A 1 290 ? -25.039 5.806 35.997 1.00 93.25 290 GLU A CA 1
ATOM 2357 C C . GLU A 1 290 ? -23.769 5.474 36.784 1.00 93.25 290 GLU A C 1
ATOM 2359 O O . GLU A 1 290 ? -23.112 4.479 36.481 1.00 93.25 290 GLU A O 1
ATOM 2364 N N . GLN A 1 291 ? -23.414 6.271 37.799 1.00 94.62 291 GLN A N 1
ATOM 2365 C CA . GLN A 1 291 ? -22.232 6.018 38.622 1.00 94.62 291 GLN A CA 1
ATOM 2366 C C . GLN A 1 291 ? -22.397 4.740 39.434 1.00 94.62 291 GLN A C 1
ATOM 2368 O O . GLN A 1 291 ? -21.465 3.938 39.479 1.00 94.62 291 GLN A O 1
ATOM 2373 N N . ILE A 1 292 ? -23.573 4.505 40.025 1.00 94.38 292 ILE A N 1
ATOM 2374 C CA . ILE A 1 292 ? -23.878 3.244 40.711 1.00 94.38 292 ILE A CA 1
ATOM 2375 C C . ILE A 1 292 ? -23.666 2.079 39.742 1.00 94.38 292 ILE A C 1
ATOM 2377 O O . ILE A 1 292 ? -22.835 1.211 40.013 1.00 94.38 292 ILE A O 1
ATOM 2381 N N . LYS A 1 293 ? -24.305 2.117 38.565 1.00 93.62 293 LYS A N 1
ATOM 2382 C CA . LYS A 1 293 ? -24.164 1.071 37.541 1.00 93.62 293 LYS A CA 1
ATOM 2383 C C . LYS A 1 293 ? -22.706 0.886 37.100 1.00 93.62 293 LYS A C 1
ATOM 2385 O O . LYS A 1 293 ? -22.229 -0.241 36.978 1.00 93.62 293 LYS A O 1
ATOM 2390 N N . ALA A 1 294 ? -21.960 1.969 36.889 1.00 95.06 294 ALA A N 1
ATOM 2391 C CA . ALA A 1 294 ? -20.559 1.910 36.478 1.00 95.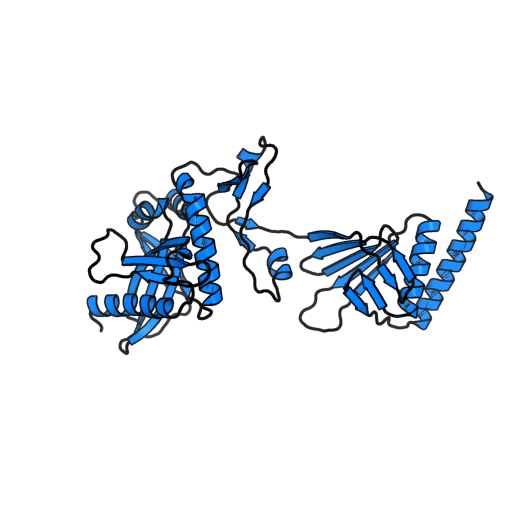06 294 ALA A CA 1
ATOM 2392 C C . ALA A 1 294 ? -19.669 1.259 37.549 1.00 95.06 294 ALA A C 1
ATOM 2394 O O . ALA A 1 294 ? -18.835 0.412 37.222 1.00 95.06 294 ALA A O 1
ATOM 2395 N N . TYR A 1 295 ? -19.859 1.603 38.827 1.00 95.50 295 TYR A N 1
ATOM 2396 C CA . TYR A 1 295 ? -19.108 1.004 39.931 1.00 95.50 295 TYR A CA 1
ATOM 2397 C C . TYR A 1 295 ? -19.519 -0.446 40.218 1.00 95.50 295 TYR A C 1
ATOM 2399 O O . TYR A 1 295 ? -18.660 -1.236 40.614 1.00 95.50 295 TYR A O 1
ATOM 2407 N N . GLU A 1 296 ? -20.775 -0.832 39.985 1.00 94.38 296 GLU A N 1
ATOM 2408 C CA . GLU A 1 296 ? -21.217 -2.232 40.045 1.00 94.38 296 GLU A CA 1
ATOM 2409 C C . GLU A 1 296 ? -20.516 -3.077 38.980 1.00 94.38 296 GLU A C 1
ATOM 2411 O O . GLU A 1 296 ? -19.920 -4.110 39.294 1.00 94.38 296 GLU A O 1
ATOM 2416 N N . VAL A 1 297 ? -20.491 -2.605 37.730 1.00 93.75 297 VAL A N 1
ATOM 2417 C CA . VAL A 1 297 ? -19.766 -3.293 36.655 1.00 93.75 297 VAL A CA 1
ATOM 2418 C C . VAL A 1 297 ? -18.261 -3.314 36.939 1.00 93.75 297 VAL A C 1
ATOM 2420 O O . VAL A 1 297 ? -17.612 -4.346 36.751 1.00 93.75 297 VAL A O 1
ATOM 2423 N N . TYR A 1 298 ? -17.694 -2.218 37.455 1.00 93.50 298 TYR A N 1
ATOM 2424 C CA . TYR A 1 298 ? -16.283 -2.169 37.839 1.00 93.50 298 TYR A CA 1
ATOM 2425 C C . TYR A 1 298 ? -15.960 -3.174 38.953 1.00 93.50 298 TYR A C 1
ATOM 2427 O O . TYR A 1 298 ? -14.945 -3.869 38.888 1.00 93.50 298 TYR A O 1
ATOM 2435 N N . LYS A 1 299 ? -16.841 -3.321 39.946 1.00 94.00 299 LYS A N 1
ATOM 2436 C CA . LYS A 1 299 ? -16.706 -4.332 40.998 1.00 94.00 299 LYS A CA 1
ATOM 2437 C C . LYS A 1 299 ? -16.662 -5.742 40.411 1.00 94.00 299 LYS A C 1
ATOM 2439 O O . LYS A 1 299 ? -15.701 -6.463 40.682 1.00 94.00 299 LYS A O 1
ATOM 2444 N N . LEU A 1 300 ? -17.638 -6.101 39.571 1.00 93.38 300 LEU A N 1
ATOM 2445 C CA . LEU A 1 300 ? -17.693 -7.411 38.910 1.00 93.38 300 LEU A CA 1
ATOM 2446 C C . LEU A 1 300 ? -16.406 -7.680 38.116 1.00 93.38 300 LEU A C 1
ATOM 2448 O O . LEU A 1 300 ? -15.819 -8.758 38.211 1.00 93.38 300 LEU A O 1
ATOM 2452 N N . LEU A 1 301 ? -15.913 -6.677 37.389 1.00 92.81 301 LEU A N 1
ATOM 2453 C CA . LEU A 1 301 ? -14.684 -6.782 36.607 1.00 92.81 301 LEU A CA 1
ATOM 2454 C C . LEU A 1 301 ? -13.462 -7.118 37.469 1.00 92.81 301 LEU A C 1
ATOM 2456 O O . LEU A 1 301 ? -12.653 -7.966 37.097 1.00 92.81 301 LEU A O 1
ATOM 2460 N N . ILE A 1 302 ? -13.324 -6.480 38.631 1.00 92.69 302 ILE A N 1
ATOM 2461 C CA . ILE A 1 302 ? -12.219 -6.743 39.559 1.00 92.69 302 ILE A CA 1
ATOM 2462 C C . ILE A 1 302 ? -12.380 -8.100 40.257 1.00 92.69 302 ILE A C 1
ATOM 2464 O O . ILE A 1 302 ? -11.389 -8.803 40.486 1.00 92.69 302 ILE A O 1
ATOM 2468 N N . GLU A 1 303 ? -13.609 -8.498 40.583 1.00 92.19 303 GLU A N 1
ATOM 2469 C CA . GLU A 1 303 ? -13.917 -9.786 41.211 1.00 92.19 303 GLU A CA 1
ATOM 2470 C C . GLU A 1 303 ? -13.606 -10.969 40.292 1.00 92.19 303 GLU A C 1
ATOM 2472 O O . GLU A 1 303 ? -12.922 -11.900 40.728 1.00 92.19 303 GLU A O 1
ATOM 2477 N N . TYR A 1 304 ? -14.017 -10.909 39.027 1.00 92.06 304 TYR A N 1
ATOM 2478 C CA . TYR A 1 304 ? -13.845 -12.011 38.078 1.00 92.06 304 TYR A CA 1
ATOM 2479 C C . TYR A 1 304 ? -12.561 -11.920 37.252 1.00 92.06 304 TYR A C 1
ATOM 2481 O O . TYR A 1 304 ? -12.024 -12.944 36.840 1.00 92.06 304 TYR A O 1
ATOM 2489 N N . GLY A 1 305 ? -12.021 -10.717 37.055 1.00 91.06 305 GLY A N 1
ATOM 2490 C CA . GLY A 1 305 ? -10.759 -10.509 36.348 1.00 91.06 305 GLY A CA 1
ATOM 2491 C C . GLY A 1 305 ? -10.843 -10.713 34.835 1.00 91.06 305 GLY A C 1
ATOM 2492 O O . GLY A 1 305 ? -9.800 -10.787 34.188 1.00 91.06 305 GLY A O 1
ATOM 2493 N N . SER A 1 306 ? -12.036 -10.796 34.244 1.00 92.75 306 SER A N 1
ATOM 2494 C CA . SER A 1 306 ? -12.198 -10.758 32.790 1.00 92.75 306 SER A CA 1
ATOM 2495 C C . SER A 1 306 ? -13.477 -10.049 32.356 1.00 92.75 306 SER A C 1
ATOM 2497 O O . SER A 1 306 ? -14.461 -9.985 33.092 1.00 92.75 306 SER A O 1
ATOM 2499 N N . ILE A 1 307 ? -13.430 -9.485 31.152 1.00 93.75 307 ILE A N 1
ATOM 2500 C CA . ILE A 1 307 ? -14.566 -8.886 30.451 1.00 93.75 307 ILE A CA 1
ATOM 2501 C C . ILE A 1 307 ? -14.501 -9.287 28.982 1.00 93.75 307 ILE A C 1
ATOM 2503 O O . ILE A 1 307 ? -13.427 -9.282 28.376 1.00 93.75 307 ILE A O 1
ATOM 2507 N N . LYS A 1 308 ? -15.644 -9.647 28.408 1.00 94.62 308 LYS A N 1
ATOM 2508 C CA . LYS A 1 308 ? -15.761 -10.127 27.035 1.00 94.62 308 LYS A CA 1
ATOM 2509 C C . LYS A 1 308 ? -16.590 -9.157 26.202 1.00 94.62 308 LYS A C 1
ATOM 2511 O O . LYS A 1 308 ? -17.759 -8.934 26.493 1.00 94.62 308 LYS A O 1
ATOM 2516 N N . PHE A 1 309 ? -15.971 -8.613 25.163 1.00 92.69 309 PHE A N 1
ATOM 2517 C CA . PHE A 1 309 ? -16.553 -7.720 24.166 1.00 92.69 309 PHE A CA 1
ATOM 2518 C C . PHE A 1 309 ? -16.746 -8.497 22.861 1.00 92.69 309 PHE A C 1
ATOM 2520 O O . PHE A 1 309 ? -15.769 -8.734 22.141 1.00 92.69 309 PHE A O 1
ATOM 2527 N N . GLY A 1 310 ? -17.972 -8.948 22.579 1.00 88.06 310 GLY A N 1
ATOM 2528 C CA . GLY A 1 310 ? -18.219 -9.838 21.441 1.00 88.06 310 GLY A CA 1
ATOM 2529 C C . GLY A 1 310 ? -17.376 -11.111 21.547 1.00 88.06 310 GLY A C 1
ATOM 2530 O O . GLY A 1 310 ? -17.432 -11.815 22.553 1.00 88.06 310 GLY A O 1
ATOM 2531 N N . ASP A 1 311 ? -16.531 -11.377 20.552 1.00 86.19 311 ASP A N 1
ATOM 2532 C CA . ASP A 1 311 ? -15.603 -12.521 20.556 1.00 86.19 311 ASP A CA 1
ATOM 2533 C C . ASP A 1 311 ? -14.277 -12.260 21.294 1.00 86.19 311 ASP A C 1
ATOM 2535 O O . ASP A 1 311 ? -13.472 -13.175 21.473 1.00 86.19 311 ASP A O 1
ATOM 2539 N N . THR A 1 312 ? -14.018 -11.023 21.725 1.00 88.62 312 THR A N 1
ATOM 2540 C CA . THR A 1 312 ? -12.747 -10.640 22.357 1.00 88.62 312 THR A CA 1
ATOM 2541 C C . THR A 1 312 ? -12.862 -10.665 23.874 1.00 88.62 312 THR A C 1
ATOM 2543 O O . THR A 1 312 ? -13.562 -9.845 24.460 1.00 88.62 312 THR A O 1
ATOM 2546 N N . GLU A 1 313 ? -12.123 -11.556 24.532 1.00 91.00 313 GLU A N 1
ATOM 2547 C CA . GLU A 1 313 ? -11.989 -11.555 25.991 1.00 91.00 313 GLU A CA 1
ATOM 2548 C C . GLU A 1 313 ? -10.719 -10.820 26.434 1.00 91.00 313 GLU A C 1
ATOM 2550 O O . GLU A 1 313 ? -9.625 -11.045 25.911 1.00 91.00 313 GLU A O 1
ATOM 2555 N N . ILE A 1 314 ? -10.866 -9.937 27.419 1.00 89.12 314 ILE A N 1
ATOM 2556 C CA . ILE A 1 314 ? -9.776 -9.198 28.048 1.00 89.12 314 ILE A CA 1
ATOM 2557 C C . ILE A 1 314 ? -9.653 -9.668 29.491 1.00 89.12 314 ILE A C 1
ATOM 2559 O O . ILE A 1 314 ? -10.535 -9.424 30.313 1.00 89.12 314 ILE A O 1
ATOM 2563 N N . THR A 1 315 ? -8.527 -10.300 29.813 1.00 89.75 315 THR A N 1
ATOM 2564 C CA . THR A 1 315 ? -8.170 -10.649 31.190 1.00 89.75 315 THR A CA 1
ATOM 2565 C C . THR A 1 315 ? -7.473 -9.471 31.866 1.00 89.75 315 THR A C 1
ATOM 2567 O O . THR A 1 315 ? -6.478 -8.944 31.363 1.00 89.75 315 THR A O 1
ATOM 2570 N N . ILE A 1 316 ? -7.968 -9.076 33.034 1.00 87.00 316 ILE A N 1
ATOM 2571 C CA . ILE A 1 316 ? -7.455 -7.974 33.841 1.00 87.00 316 ILE A CA 1
ATOM 2572 C C . ILE A 1 316 ? -6.823 -8.534 35.110 1.00 87.00 316 ILE A C 1
ATOM 2574 O O . ILE A 1 316 ? -7.466 -9.203 35.914 1.00 87.00 316 ILE A O 1
ATOM 2578 N N . ASN A 1 317 ? -5.548 -8.208 35.312 1.00 86.00 317 ASN A N 1
ATOM 2579 C CA . ASN A 1 317 ? -4.848 -8.483 36.559 1.00 86.00 317 ASN A CA 1
ATOM 2580 C C . ASN A 1 317 ? -4.681 -7.173 37.336 1.00 86.00 317 ASN A C 1
ATOM 2582 O O . ASN A 1 317 ? -3.799 -6.369 37.029 1.00 86.00 317 ASN A O 1
ATOM 2586 N N . ALA A 1 318 ? -5.567 -6.946 38.302 1.00 83.69 318 ALA A N 1
ATOM 2587 C CA . ALA A 1 318 ? -5.537 -5.759 39.142 1.00 83.69 318 ALA A CA 1
ATOM 2588 C C . ALA A 1 318 ? -4.547 -5.929 40.303 1.00 83.69 318 ALA A C 1
ATOM 2590 O O . ALA A 1 318 ? -4.723 -6.785 41.175 1.00 83.69 318 ALA A O 1
ATOM 2591 N N . SER A 1 319 ? -3.533 -5.064 40.353 1.00 80.06 319 SER A N 1
ATOM 2592 C CA . SER A 1 319 ? -2.668 -4.924 41.526 1.00 80.06 319 SER A CA 1
ATOM 2593 C C . SER A 1 319 ? -3.503 -4.540 42.752 1.00 80.06 319 SER A C 1
ATOM 2595 O O . SER A 1 319 ? -4.381 -3.686 42.660 1.00 80.06 319 SER A O 1
ATOM 2597 N N . ASN A 1 320 ? -3.217 -5.134 43.915 1.00 86.81 320 ASN A N 1
ATOM 2598 C CA . ASN A 1 320 ? -3.901 -4.828 45.181 1.00 86.81 320 ASN A CA 1
ATOM 2599 C C . ASN A 1 320 ? -5.436 -4.975 45.132 1.00 86.81 320 ASN A C 1
ATOM 2601 O O . ASN A 1 320 ? -6.158 -4.164 45.714 1.00 86.81 320 ASN A O 1
ATOM 2605 N N . LYS A 1 321 ? -5.936 -6.034 44.479 1.00 90.00 321 LYS A N 1
ATOM 2606 C CA . LYS A 1 321 ? -7.370 -6.352 44.329 1.00 90.00 321 LYS A CA 1
ATOM 2607 C C . LYS A 1 321 ? -8.220 -6.086 45.580 1.00 90.00 321 LYS A C 1
ATOM 2609 O O . LYS A 1 321 ? -9.252 -5.434 45.472 1.00 90.00 321 LYS A O 1
ATOM 2614 N N . ASN A 1 322 ? -7.784 -6.525 46.763 1.00 91.06 322 ASN A N 1
ATOM 2615 C CA . ASN A 1 322 ? -8.544 -6.339 48.009 1.00 91.06 322 ASN A CA 1
ATOM 2616 C C . ASN A 1 322 ? -8.730 -4.860 48.379 1.00 91.06 322 ASN A C 1
ATOM 2618 O O . ASN A 1 322 ? -9.822 -4.450 48.764 1.00 91.06 322 ASN A O 1
ATOM 2622 N N . VAL A 1 323 ? -7.677 -4.051 48.225 1.00 92.56 323 VAL A N 1
ATOM 2623 C CA . VAL A 1 323 ? -7.738 -2.605 48.478 1.00 92.56 323 VAL A CA 1
ATOM 2624 C C . VAL A 1 323 ? -8.678 -1.952 47.469 1.00 92.56 323 VAL A C 1
ATOM 2626 O O . VAL A 1 323 ? -9.547 -1.174 47.854 1.00 92.56 323 VAL A O 1
ATOM 2629 N N . LEU A 1 324 ? -8.569 -2.324 46.193 1.00 91.38 324 LEU A N 1
ATOM 2630 C CA . LEU A 1 324 ? -9.421 -1.790 45.134 1.00 91.38 324 LEU A CA 1
ATOM 2631 C C . LEU A 1 324 ? -10.906 -2.103 45.379 1.00 91.38 324 LEU A C 1
ATOM 2633 O O . LEU A 1 324 ? -11.735 -1.199 45.329 1.00 91.38 324 LEU A O 1
ATOM 2637 N N . LEU A 1 325 ? -11.233 -3.351 45.735 1.00 94.25 325 LEU A N 1
ATOM 2638 C CA . LEU A 1 325 ? -12.596 -3.759 46.090 1.00 94.25 325 LEU A CA 1
ATOM 2639 C C . LEU A 1 325 ? -13.123 -3.003 47.313 1.00 94.25 325 LEU A C 1
ATOM 2641 O O . LEU A 1 325 ? -14.283 -2.597 47.324 1.00 94.25 325 LEU A O 1
ATOM 2645 N N . SER A 1 326 ? -12.286 -2.771 48.329 1.00 94.56 326 SER A N 1
ATOM 2646 C CA . SER A 1 326 ? -12.686 -1.984 49.502 1.00 94.56 326 SER A CA 1
ATOM 2647 C C . SER A 1 326 ? -13.042 -0.537 49.132 1.00 94.56 326 SER A C 1
ATOM 2649 O O . SER A 1 326 ? -14.073 -0.026 49.570 1.00 94.56 326 SER A O 1
ATOM 2651 N N . THR A 1 327 ? -12.253 0.091 48.253 1.00 94.69 327 THR A N 1
ATOM 2652 C CA . THR A 1 327 ? -12.500 1.448 47.746 1.00 94.69 327 THR A CA 1
ATOM 2653 C C . THR A 1 327 ? -13.783 1.509 46.920 1.00 94.69 327 THR A C 1
ATOM 2655 O O . THR A 1 327 ? -14.596 2.407 47.126 1.00 94.69 327 THR A O 1
ATOM 2658 N N . ILE A 1 328 ? -14.001 0.532 46.032 1.00 95.31 328 ILE A N 1
ATOM 2659 C CA . ILE A 1 328 ? -15.215 0.442 45.208 1.00 95.31 328 ILE A CA 1
ATOM 2660 C C . ILE A 1 328 ? -16.461 0.282 46.088 1.00 95.31 328 ILE A C 1
ATOM 2662 O O . ILE A 1 328 ? -17.421 1.029 45.926 1.00 95.31 328 ILE A O 1
ATOM 2666 N N . ASN A 1 329 ? -16.439 -0.632 47.064 1.00 95.69 329 ASN A N 1
ATOM 2667 C CA . ASN A 1 329 ? -17.575 -0.843 47.968 1.00 95.69 329 ASN A CA 1
ATOM 2668 C C . ASN A 1 329 ? -17.888 0.409 48.803 1.00 95.69 329 ASN A C 1
ATOM 2670 O O . ASN A 1 329 ? -19.057 0.746 48.987 1.00 95.69 329 ASN A O 1
ATOM 2674 N N . LYS A 1 330 ? -16.861 1.131 49.274 1.00 96.19 330 LYS A N 1
ATOM 2675 C CA . LYS A 1 330 ? -17.053 2.406 49.981 1.00 96.19 330 LYS A CA 1
ATOM 2676 C C . LYS A 1 330 ? -17.726 3.448 49.083 1.00 96.19 330 LYS A C 1
ATOM 2678 O O . LYS A 1 330 ? -18.643 4.130 49.532 1.00 96.19 330 LYS A O 1
ATOM 2683 N N . GLN A 1 331 ? -17.305 3.549 47.824 1.00 95.81 331 GLN A N 1
ATOM 2684 C CA . GLN A 1 331 ? -17.899 4.490 46.878 1.00 95.81 331 GLN A CA 1
ATOM 2685 C C . GLN A 1 331 ? -19.352 4.131 46.538 1.00 95.81 331 GLN A C 1
ATOM 2687 O O . GLN A 1 331 ? -20.208 5.010 46.579 1.00 95.81 331 GLN A O 1
ATOM 2692 N N . LEU A 1 332 ? -19.656 2.851 46.297 1.00 96.31 332 LEU A N 1
ATOM 2693 C CA . LEU A 1 332 ? -21.031 2.372 46.096 1.00 96.31 332 LEU A CA 1
ATOM 2694 C C . LEU A 1 332 ? -21.934 2.688 47.295 1.00 96.31 332 LEU A C 1
ATOM 2696 O O . LEU A 1 332 ? -23.065 3.138 47.114 1.00 96.31 332 LEU A O 1
ATOM 2700 N N . SER A 1 333 ? -21.427 2.514 48.520 1.00 95.25 333 SER A N 1
ATOM 2701 C CA . SER A 1 333 ? -22.163 2.876 49.735 1.00 95.25 333 SER A CA 1
ATOM 2702 C C . SER A 1 333 ? -22.478 4.373 49.789 1.00 95.25 333 SER A C 1
ATOM 2704 O O . SER A 1 333 ? -23.597 4.744 50.133 1.00 95.25 333 SER A O 1
ATOM 2706 N N . ASN A 1 334 ? -21.521 5.237 49.436 1.00 95.06 334 ASN A N 1
ATOM 2707 C CA . ASN A 1 334 ? -21.734 6.687 49.406 1.00 95.06 334 ASN A CA 1
ATOM 2708 C C . ASN A 1 334 ? -22.764 7.090 48.341 1.00 95.06 334 ASN A C 1
ATOM 2710 O O . ASN A 1 334 ? -23.651 7.895 48.619 1.00 95.06 334 ASN A O 1
ATOM 2714 N N . LEU A 1 335 ? -22.669 6.511 47.141 1.00 94.88 335 LEU A N 1
ATOM 2715 C CA . LEU A 1 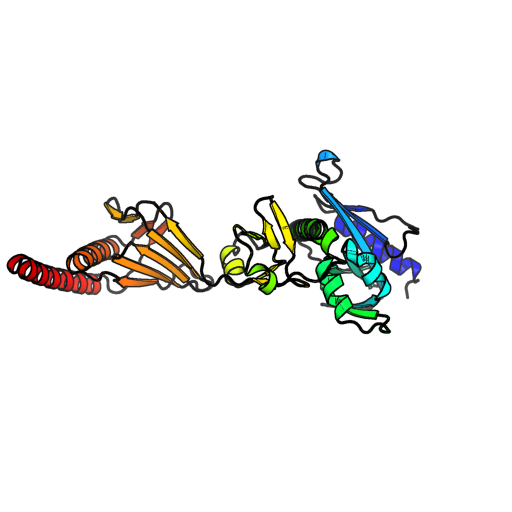335 ? -23.606 6.774 46.047 1.00 94.88 335 LEU A CA 1
ATOM 2716 C C . LEU A 1 335 ? -25.025 6.309 46.387 1.00 94.88 335 LEU A C 1
ATOM 2718 O O . LEU A 1 335 ? -25.980 7.016 46.093 1.00 94.88 335 LEU A O 1
ATOM 2722 N N . SER A 1 336 ? -25.166 5.179 47.084 1.00 91.38 336 SER A N 1
ATOM 2723 C CA . SER A 1 336 ? -26.471 4.684 47.544 1.00 91.38 336 SER A CA 1
ATOM 2724 C C . SER A 1 336 ? -27.134 5.643 48.540 1.00 91.38 336 SER A C 1
ATOM 2726 O O . SER A 1 336 ? -28.339 5.873 48.470 1.00 91.38 336 SER A O 1
ATOM 2728 N N . ILE A 1 337 ? -26.351 6.247 49.445 1.00 92.12 337 ILE A N 1
ATOM 2729 C CA . ILE A 1 337 ? -26.847 7.284 50.365 1.00 92.12 337 ILE A CA 1
ATOM 2730 C C . ILE A 1 337 ? -27.277 8.525 49.578 1.00 92.12 337 ILE A C 1
ATOM 2732 O O . ILE A 1 337 ? -28.354 9.062 49.822 1.00 92.12 337 ILE A O 1
ATOM 2736 N N . HIS A 1 338 ? -26.459 8.965 48.618 1.00 91.12 338 HIS A N 1
ATOM 2737 C CA . HIS A 1 338 ? -26.785 10.106 47.766 1.00 91.12 338 HIS A CA 1
ATOM 2738 C C . HIS A 1 338 ? -28.086 9.876 46.981 1.00 91.12 338 HIS A C 1
ATOM 2740 O O . HIS A 1 338 ? -28.969 10.729 47.002 1.00 91.12 338 HIS A O 1
ATOM 2746 N N . GLN A 1 339 ? -28.255 8.693 46.384 1.00 91.31 339 GLN A N 1
ATOM 2747 C CA . GLN A 1 339 ? -29.475 8.314 45.673 1.00 91.31 339 GLN A CA 1
ATOM 2748 C C . GLN A 1 339 ? -30.701 8.311 46.593 1.00 91.31 339 GLN A C 1
ATOM 2750 O O . GLN A 1 339 ? -31.757 8.802 46.210 1.00 91.31 339 GLN A O 1
ATOM 2755 N N . ALA A 1 340 ? -30.570 7.808 47.825 1.00 89.62 340 ALA A N 1
ATOM 2756 C CA . ALA A 1 340 ? -31.661 7.830 48.798 1.00 89.62 340 ALA A CA 1
ATOM 2757 C C . ALA A 1 340 ? -32.096 9.262 49.157 1.00 89.62 340 ALA A C 1
ATOM 2759 O O . ALA A 1 340 ? -33.288 9.512 49.322 1.00 89.62 340 ALA A O 1
ATOM 2760 N N . VAL A 1 341 ? -31.151 10.206 49.241 1.00 90.00 341 VAL A N 1
ATOM 2761 C CA . VAL A 1 341 ? -31.458 11.629 49.450 1.00 90.00 341 VAL A CA 1
ATOM 2762 C C . VAL A 1 341 ? -32.159 12.220 48.229 1.00 90.00 341 VAL A C 1
ATOM 2764 O O . VAL A 1 341 ? -33.197 12.851 48.394 1.00 90.00 341 VAL A O 1
ATOM 2767 N N . LEU A 1 342 ? -31.649 11.986 47.016 1.00 88.12 342 LEU A N 1
ATOM 2768 C CA . LEU A 1 342 ? -32.281 12.464 45.779 1.00 88.12 342 LEU A CA 1
ATOM 2769 C C . LEU A 1 342 ? -33.723 11.957 45.643 1.00 88.12 342 LEU A C 1
ATOM 2771 O O . LEU A 1 342 ? -34.628 12.737 45.362 1.00 88.12 342 LEU A O 1
ATOM 2775 N N . ASN A 1 343 ? -33.947 10.674 45.927 1.00 88.38 343 ASN A N 1
ATOM 2776 C CA . ASN A 1 343 ? -35.272 10.055 45.894 1.00 88.38 343 ASN A CA 1
ATOM 2777 C C . ASN A 1 343 ? -36.231 10.608 46.960 1.00 88.38 343 ASN A C 1
ATOM 2779 O O . ASN A 1 343 ? -37.433 10.440 46.819 1.00 88.38 343 ASN A O 1
ATOM 2783 N N . ALA A 1 344 ? -35.726 11.215 48.039 1.00 85.38 344 ALA A N 1
ATOM 2784 C CA . ALA A 1 344 ? -36.552 11.839 49.073 1.00 85.38 344 ALA A CA 1
ATOM 2785 C C . ALA A 1 344 ? -36.921 13.300 48.751 1.00 85.38 344 ALA A C 1
ATOM 2787 O O . ALA A 1 344 ? -37.731 13.895 49.460 1.00 85.38 344 ALA A O 1
ATOM 2788 N N . TRP A 1 345 ? -36.283 13.897 47.739 1.00 71.38 345 TRP A N 1
ATOM 2789 C CA . TRP A 1 345 ? -36.484 15.288 47.311 1.00 71.38 345 TRP A CA 1
ATOM 2790 C C . TRP A 1 345 ? -37.336 15.403 46.036 1.00 71.38 345 TRP A C 1
ATOM 2792 O O . TRP A 1 345 ? -37.727 16.510 45.659 1.00 71.38 345 TRP A O 1
ATOM 2802 N N . HIS A 1 346 ? -37.620 14.270 45.395 1.00 59.03 346 HIS A N 1
ATOM 2803 C CA . HIS A 1 346 ? -38.597 14.094 44.322 1.00 59.03 346 HIS A CA 1
ATOM 2804 C C . HIS A 1 346 ? -39.851 13.423 44.877 1.00 59.03 346 HIS A C 1
ATOM 2806 O O . HIS A 1 346 ? -40.947 13.756 44.372 1.00 59.03 346 HIS A O 1
#